Protein AF-A0A496L4J9-F1 (afdb_monomer_lite)

pLDDT: mean 86.66, std 17.39, range [28.91, 98.75]

Secondary structure (DSSP, 8-state):
------HHHHHHHTT-EEEEEES-TTGGGHHHHHHHTT-SEEESGGG--TTSPEETTEE-HHHHHHHHHHHHHHHHHHTS-EEEEEE--TT-TTT----GGGBTTBPP-SSHHHHHHHHHHHHHHHHHHHHHHTT-GGG---EE--SSPPSSSPPSSS-TT------EES-TTPPPSSS---GGGHHHHHHHHTT-------GGGG--SS-HHHHHHHTHHHHHHHHHHHHHHHTT----SS-----------

Structure (mmCIF, N/CA/C/O backbone):
data_AF-A0A496L4J9-F1
#
_entry.id   AF-A0A496L4J9-F1
#
loop_
_atom_site.group_PDB
_atom_site.id
_atom_site.type_symbol
_atom_site.label_atom_id
_atom_site.label_alt_id
_atom_site.label_comp_id
_atom_site.label_asym_id
_atom_site.label_entity_id
_atom_site.label_seq_id
_atom_site.pdbx_PDB_ins_code
_atom_site.Cartn_x
_atom_site.Cartn_y
_atom_site.Cartn_z
_atom_site.occupancy
_atom_site.B_iso_or_equiv
_atom_site.auth_seq_id
_atom_site.auth_comp_id
_atom_site.auth_asym_id
_atom_site.auth_atom_id
_atom_site.pdbx_PDB_model_num
ATOM 1 N N . HIS A 1 1 ? -7.948 12.183 -21.419 1.00 48.53 1 HIS A N 1
ATOM 2 C CA . HIS A 1 1 ? -7.854 11.090 -20.427 1.00 48.53 1 HIS A CA 1
ATOM 3 C C . HIS A 1 1 ? -6.914 10.022 -20.966 1.00 48.53 1 HIS A C 1
ATOM 5 O O . HIS A 1 1 ? -6.994 9.724 -22.152 1.00 48.53 1 HIS A O 1
ATOM 11 N N . SER A 1 2 ? -5.966 9.542 -20.157 1.00 48.94 2 SER A N 1
ATOM 12 C CA . SER A 1 2 ? -5.001 8.516 -20.577 1.00 48.94 2 SER A CA 1
ATOM 13 C C . SER A 1 2 ? -5.636 7.127 -20.467 1.00 48.94 2 SER A C 1
ATOM 15 O O . SER A 1 2 ? -6.286 6.851 -19.468 1.00 48.94 2 SER A O 1
ATOM 17 N N . ASN A 1 3 ? -5.453 6.261 -21.467 1.00 67.94 3 ASN A N 1
ATOM 18 C CA . ASN A 1 3 ? -6.005 4.895 -21.504 1.00 67.94 3 ASN A CA 1
ATOM 19 C C . ASN A 1 3 ? -5.008 3.864 -20.939 1.00 67.94 3 ASN A C 1
ATOM 21 O O . ASN A 1 3 ? -4.792 2.809 -21.540 1.00 67.94 3 ASN A O 1
ATOM 25 N N . ILE A 1 4 ? -4.337 4.175 -19.826 1.00 77.75 4 ILE A N 1
ATOM 26 C CA . ILE A 1 4 ? -3.395 3.230 -19.215 1.00 77.75 4 ILE A CA 1
ATOM 27 C C . ILE A 1 4 ? -4.209 2.203 -18.436 1.00 77.75 4 ILE A C 1
ATOM 29 O O . ILE A 1 4 ? -4.794 2.525 -17.408 1.00 77.75 4 ILE A O 1
ATOM 33 N N . SER A 1 5 ? -4.245 0.970 -18.941 1.00 84.75 5 SER A N 1
ATOM 34 C CA . SER A 1 5 ? -4.874 -0.137 -18.222 1.00 84.75 5 SER A CA 1
ATOM 35 C C . SER A 1 5 ? -4.023 -0.541 -17.020 1.00 84.75 5 SER A C 1
ATOM 37 O O . SER A 1 5 ? -2.802 -0.652 -17.120 1.00 84.75 5 SER A O 1
ATOM 39 N N . SER A 1 6 ? -4.676 -0.802 -15.896 1.00 91.50 6 SER A N 1
ATOM 40 C CA . SER A 1 6 ? -4.046 -1.168 -14.632 1.00 91.50 6 SER A CA 1
ATOM 41 C C . SER A 1 6 ? -4.769 -2.340 -13.966 1.00 91.50 6 SER A C 1
ATOM 43 O O . SER A 1 6 ? -5.864 -2.745 -14.363 1.00 91.50 6 SER A O 1
ATOM 45 N N . ILE A 1 7 ? -4.179 -2.874 -12.896 1.00 95.19 7 ILE A N 1
ATOM 46 C CA . ILE A 1 7 ? -4.843 -3.878 -12.054 1.00 95.19 7 ILE A CA 1
ATOM 47 C C . ILE A 1 7 ? -6.179 -3.365 -11.479 1.00 95.19 7 ILE A C 1
ATOM 49 O O . ILE A 1 7 ? -7.108 -4.144 -11.268 1.00 95.19 7 ILE A O 1
ATOM 53 N N . VAL A 1 8 ? -6.310 -2.050 -11.282 1.00 95.75 8 VAL A N 1
ATOM 54 C CA . VAL A 1 8 ? -7.527 -1.415 -10.764 1.00 95.75 8 VAL A CA 1
ATOM 55 C C . VAL A 1 8 ? -8.692 -1.623 -11.732 1.00 95.75 8 VAL A C 1
ATOM 57 O O . VAL A 1 8 ? -9.790 -1.962 -11.295 1.00 95.75 8 VAL A O 1
ATOM 60 N N . ASP A 1 9 ? -8.453 -1.539 -13.046 1.00 94.62 9 ASP A N 1
ATOM 61 C CA . ASP A 1 9 ? -9.477 -1.799 -14.065 1.00 94.62 9 ASP A CA 1
ATOM 62 C C . ASP A 1 9 ? -10.011 -3.229 -13.995 1.00 94.62 9 ASP A C 1
ATOM 64 O O . ASP A 1 9 ? -11.206 -3.457 -14.189 1.00 94.62 9 ASP A O 1
ATOM 68 N N . VAL A 1 10 ? -9.136 -4.197 -13.707 1.00 96.56 10 VAL A N 1
ATOM 69 C CA . VAL A 1 10 ? -9.523 -5.602 -13.544 1.00 96.56 10 VAL A CA 1
ATOM 70 C C . VAL A 1 10 ? -10.459 -5.758 -12.352 1.00 96.56 10 VAL A C 1
ATOM 72 O O . VAL A 1 10 ? -11.532 -6.344 -12.497 1.00 96.56 10 VAL A O 1
ATOM 75 N N . PHE A 1 11 ? -10.091 -5.208 -11.196 1.00 97.75 11 PHE A N 1
ATOM 76 C CA . PHE A 1 11 ? -10.924 -5.272 -9.996 1.00 97.75 11 PHE A CA 1
ATOM 77 C C . PHE A 1 11 ? -12.276 -4.580 -10.210 1.00 97.75 11 PHE A C 1
ATOM 79 O O . PHE A 1 11 ? -13.321 -5.191 -9.980 1.00 97.75 11 PHE A O 1
ATOM 86 N N . ARG A 1 12 ? -12.280 -3.358 -10.753 1.00 95.88 12 ARG A N 1
ATOM 87 C CA . ARG A 1 12 ? -13.511 -2.603 -11.042 1.00 95.88 12 ARG A CA 1
ATOM 88 C C . ARG A 1 12 ? -14.448 -3.346 -11.994 1.00 95.88 12 ARG A C 1
ATOM 90 O O . ARG A 1 12 ? -15.647 -3.426 -11.739 1.00 95.88 12 ARG A O 1
ATOM 97 N N . LYS A 1 13 ? -13.916 -3.931 -13.076 1.00 95.44 13 LYS A N 1
ATOM 98 C CA . LYS A 1 13 ? -14.704 -4.732 -14.035 1.00 95.44 13 LYS A CA 1
ATOM 99 C C . LYS A 1 13 ? -15.303 -5.998 -13.417 1.00 95.44 13 LYS A C 1
ATOM 101 O O . LYS A 1 13 ? -16.245 -6.544 -13.981 1.00 95.44 13 LYS A O 1
ATOM 106 N N . ASN A 1 14 ? -14.784 -6.441 -12.274 1.00 96.62 14 ASN A N 1
ATOM 107 C CA . ASN A 1 14 ? -15.307 -7.557 -11.489 1.00 96.62 14 ASN A CA 1
ATOM 108 C C . ASN A 1 14 ? -16.155 -7.091 -10.277 1.00 96.62 14 ASN A C 1
ATOM 110 O O . ASN A 1 14 ? -16.335 -7.861 -9.338 1.00 96.62 14 ASN A O 1
ATOM 114 N N . ASP A 1 15 ? -16.684 -5.856 -10.288 1.00 96.44 15 ASP A N 1
ATOM 115 C CA . ASP A 1 15 ? -17.558 -5.268 -9.243 1.00 96.44 15 ASP A CA 1
ATOM 116 C C . ASP A 1 15 ? -16.873 -5.057 -7.873 1.00 96.44 15 ASP A C 1
ATOM 118 O O . ASP A 1 15 ? -17.535 -4.917 -6.841 1.00 96.44 15 ASP A O 1
ATOM 122 N N . TYR A 1 16 ? -15.535 -5.004 -7.843 1.00 98.12 16 TYR A N 1
ATOM 123 C CA . TYR A 1 16 ? -14.789 -4.620 -6.643 1.00 98.12 16 TYR A CA 1
ATOM 124 C C . TYR A 1 16 ? -14.796 -3.099 -6.500 1.00 98.12 16 TYR A C 1
ATOM 126 O O . TYR A 1 16 ? -14.494 -2.387 -7.458 1.00 98.12 16 TYR A O 1
ATOM 134 N N . ARG A 1 17 ? -15.027 -2.605 -5.277 1.00 98.25 17 ARG A N 1
ATOM 135 C CA . ARG A 1 17 ? -14.656 -1.224 -4.924 1.00 98.25 17 ARG A CA 1
ATOM 136 C C . ARG A 1 17 ? -13.158 -1.159 -4.664 1.00 98.25 17 ARG A C 1
ATOM 138 O O . ARG A 1 17 ? -12.647 -1.980 -3.899 1.00 98.25 17 ARG A O 1
ATOM 145 N N . THR A 1 18 ? -12.472 -0.186 -5.244 1.00 98.56 18 THR A N 1
ATOM 146 C CA . THR A 1 18 ? -11.025 -0.021 -5.084 1.00 98.56 18 THR A CA 1
ATOM 147 C C . THR A 1 18 ? -10.706 1.135 -4.136 1.00 98.56 18 THR A C 1
ATOM 149 O O . THR A 1 18 ? -11.090 2.278 -4.368 1.00 98.56 18 THR A O 1
ATOM 152 N N . VAL A 1 19 ? -10.020 0.833 -3.034 1.00 98.69 19 VAL A N 1
ATOM 153 C CA . VAL A 1 19 ? -9.681 1.794 -1.977 1.00 98.69 19 VAL A CA 1
ATOM 154 C C . VAL A 1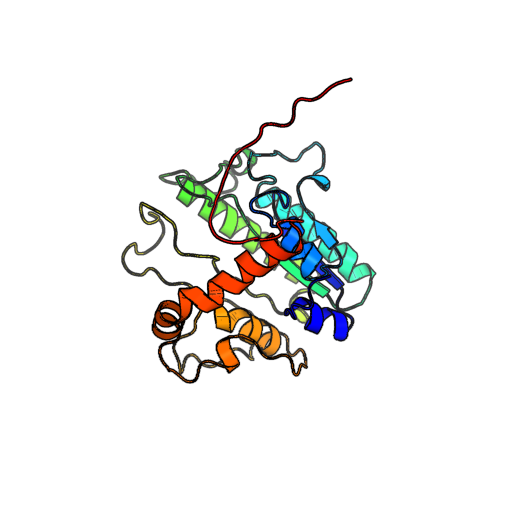 19 ? -8.166 1.836 -1.823 1.00 98.69 19 VAL A C 1
ATOM 156 O O . VAL A 1 19 ? -7.538 0.800 -1.612 1.00 98.69 19 VAL A O 1
ATOM 159 N N . PHE A 1 20 ? -7.577 3.021 -1.917 1.00 98.69 20 PHE A N 1
ATOM 160 C CA . PHE A 1 20 ? -6.160 3.245 -1.647 1.00 98.69 20 PHE A CA 1
ATOM 161 C C . PHE A 1 20 ? -6.006 4.038 -0.353 1.00 98.69 20 PHE A C 1
ATOM 163 O O . PHE A 1 20 ? -6.704 5.028 -0.172 1.00 98.69 20 PHE A O 1
ATOM 170 N N . LEU A 1 21 ? -5.113 3.620 0.536 1.00 98.56 21 LEU A N 1
ATOM 171 C CA . LEU A 1 21 ? -4.813 4.285 1.798 1.00 98.56 21 LEU A CA 1
ATOM 172 C C . LEU A 1 21 ? -3.329 4.661 1.824 1.00 98.56 21 LEU A C 1
ATOM 174 O O . LEU A 1 21 ? -2.485 3.805 1.567 1.00 98.56 21 LEU A O 1
ATOM 178 N N . ILE A 1 22 ? -3.009 5.911 2.149 1.00 97.62 22 ILE A N 1
ATOM 179 C CA . ILE A 1 22 ? -1.628 6.403 2.306 1.00 97.62 22 ILE A CA 1
ATOM 180 C C . ILE A 1 22 ? -1.585 7.586 3.270 1.00 97.62 22 ILE A C 1
ATOM 182 O O . ILE A 1 22 ? -2.578 8.283 3.416 1.00 97.62 22 ILE A O 1
ATOM 186 N N . GLY A 1 23 ? -0.444 7.859 3.905 1.00 96.25 23 GLY A N 1
ATOM 187 C CA . GLY A 1 23 ? -0.301 9.027 4.776 1.00 96.25 23 GLY A CA 1
ATOM 188 C C . GLY A 1 23 ? -0.620 10.356 4.083 1.00 96.25 23 GLY A C 1
ATOM 189 O O . GLY A 1 23 ? -1.423 11.138 4.594 1.00 96.25 23 GLY A O 1
ATOM 190 N N . ASN A 1 24 ? -0.025 10.609 2.916 1.00 95.94 24 ASN A N 1
ATOM 191 C CA . ASN A 1 24 ? -0.239 11.817 2.121 1.00 95.94 24 ASN A CA 1
ATOM 192 C C . ASN A 1 24 ? -0.184 11.503 0.622 1.00 95.94 24 ASN A C 1
ATOM 194 O O . ASN A 1 24 ? 0.879 11.212 0.076 1.00 95.94 24 ASN A O 1
ATOM 198 N N . ALA A 1 25 ? -1.323 11.599 -0.063 1.00 96.25 25 ALA A N 1
ATOM 199 C CA . ALA A 1 25 ? -1.392 11.325 -1.495 1.00 96.25 25 ALA A CA 1
ATOM 200 C C . ALA A 1 25 ? -1.022 12.528 -2.389 1.00 96.25 25 ALA A C 1
ATOM 202 O O . ALA A 1 25 ? -0.900 12.347 -3.598 1.00 96.25 25 ALA A O 1
ATOM 203 N N . GLU A 1 26 ? -0.793 13.733 -1.856 1.00 93.69 26 GLU A N 1
ATOM 204 C CA . GLU A 1 26 ? -0.320 14.875 -2.668 1.00 93.69 26 GLU A CA 1
ATOM 205 C C . GLU A 1 26 ? 1.169 14.767 -3.030 1.00 93.69 26 GLU A C 1
ATOM 207 O O . GLU A 1 26 ? 1.652 15.416 -3.960 1.00 93.69 26 GLU A O 1
ATOM 212 N N . PHE A 1 27 ? 1.917 13.923 -2.320 1.00 87.62 27 PHE A N 1
ATOM 213 C CA . PHE A 1 27 ? 3.348 13.769 -2.534 1.00 87.62 27 PHE A CA 1
ATOM 214 C C . PHE A 1 27 ? 3.668 12.935 -3.788 1.00 87.62 27 PHE A C 1
ATOM 216 O O . PHE A 1 27 ? 2.979 11.963 -4.110 1.00 87.62 27 PHE A O 1
ATOM 223 N N . SER A 1 28 ? 4.742 13.298 -4.500 1.00 85.56 28 SER A N 1
ATOM 224 C CA . SER A 1 28 ? 5.288 12.564 -5.662 1.00 85.56 28 SER A CA 1
ATOM 225 C C . SER A 1 28 ? 4.289 12.293 -6.808 1.00 85.56 28 SER A C 1
ATOM 227 O O . SER A 1 28 ? 4.421 11.330 -7.560 1.00 85.56 28 SER A O 1
ATOM 229 N N . GLY A 1 29 ? 3.242 13.116 -6.946 1.00 89.06 29 GLY A N 1
ATOM 230 C CA . GLY A 1 29 ? 2.199 12.903 -7.959 1.00 89.06 29 GLY A CA 1
ATOM 231 C C . GLY A 1 29 ? 1.315 11.674 -7.701 1.00 89.06 29 GLY A C 1
ATOM 232 O O . GLY A 1 29 ? 0.608 11.229 -8.610 1.00 89.06 29 GLY A O 1
ATOM 233 N N . THR A 1 30 ? 1.322 11.138 -6.474 1.00 93.12 30 THR A N 1
ATOM 234 C CA . THR A 1 30 ? 0.585 9.925 -6.091 1.00 93.12 30 THR A CA 1
ATOM 235 C C . THR A 1 30 ? -0.913 10.065 -6.370 1.00 93.12 30 THR A C 1
ATOM 237 O O . THR A 1 30 ? -1.512 9.203 -7.012 1.00 93.12 30 THR A O 1
ATOM 240 N N . ARG A 1 31 ? -1.539 11.187 -6.005 1.00 94.44 31 ARG A N 1
ATOM 241 C CA . ARG A 1 31 ? -2.956 11.422 -6.310 1.00 94.44 31 ARG A CA 1
ATOM 242 C C . ARG A 1 31 ? -3.238 11.374 -7.803 1.00 94.44 31 ARG A C 1
ATOM 244 O O . ARG A 1 31 ? -4.231 10.771 -8.214 1.00 94.44 31 ARG A O 1
ATOM 251 N N . SER A 1 32 ? -2.384 11.998 -8.608 1.00 91.81 32 SER A N 1
ATOM 252 C CA . SER A 1 32 ? -2.551 12.056 -10.059 1.00 91.81 32 SER A CA 1
ATOM 253 C C . SER A 1 32 ? -2.535 10.659 -10.674 1.00 91.81 32 SER A C 1
ATOM 255 O O . SER A 1 32 ? -3.402 10.350 -11.496 1.00 91.81 32 SER A O 1
ATOM 257 N N . ILE A 1 33 ? -1.613 9.786 -10.247 1.00 90.44 33 ILE A N 1
ATOM 258 C CA . ILE A 1 33 ? -1.558 8.410 -10.756 1.00 90.44 33 ILE A CA 1
ATOM 259 C C . ILE A 1 33 ? -2.741 7.568 -10.257 1.00 90.44 33 ILE A C 1
ATOM 261 O O . ILE A 1 33 ? -3.372 6.882 -11.059 1.00 90.44 33 ILE A O 1
ATOM 265 N N . LEU A 1 34 ? -3.132 7.688 -8.983 1.00 94.25 34 LEU A N 1
ATOM 266 C CA . LEU A 1 34 ? -4.287 6.967 -8.430 1.00 94.25 34 LEU A CA 1
ATOM 267 C C . LEU A 1 34 ? -5.604 7.377 -9.107 1.00 94.25 34 LEU A C 1
ATOM 269 O O . LEU A 1 34 ? -6.450 6.530 -9.396 1.00 94.25 34 LEU A O 1
ATOM 273 N N . THR A 1 35 ? -5.748 8.667 -9.417 1.00 92.50 35 THR A N 1
ATOM 274 C CA . THR A 1 35 ? -6.894 9.211 -10.161 1.00 92.50 35 THR A CA 1
ATOM 275 C C . THR A 1 35 ? -6.888 8.718 -11.606 1.00 92.50 35 THR A C 1
ATOM 277 O O . THR A 1 35 ? -7.932 8.343 -12.138 1.00 92.50 35 THR A O 1
ATOM 280 N N . THR A 1 36 ? -5.707 8.671 -12.234 1.00 90.19 36 THR A N 1
ATOM 281 C CA . THR A 1 36 ? -5.528 8.134 -13.592 1.00 90.19 36 THR A CA 1
ATOM 282 C C . THR A 1 36 ? -5.898 6.653 -13.667 1.00 90.19 36 THR A C 1
ATOM 284 O O . THR A 1 36 ? -6.484 6.235 -14.657 1.00 90.19 36 THR A O 1
ATOM 287 N N . PHE A 1 37 ? -5.619 5.872 -12.620 1.00 92.06 37 PHE A N 1
ATOM 288 C CA . PHE A 1 37 ? -6.019 4.464 -12.519 1.00 92.06 37 PHE A CA 1
ATOM 289 C C . PHE A 1 37 ? -7.436 4.247 -11.978 1.00 92.06 37 PHE A C 1
ATOM 291 O O . PHE A 1 37 ? -7.847 3.104 -11.800 1.00 92.06 37 PHE A O 1
ATOM 298 N N . HIS A 1 38 ? -8.203 5.316 -11.752 1.00 92.94 38 HIS A N 1
ATOM 299 C CA . HIS A 1 38 ? -9.614 5.241 -11.377 1.00 92.94 38 HIS A CA 1
ATOM 300 C C . HIS A 1 38 ? -9.883 4.478 -10.068 1.00 92.94 38 HIS A C 1
ATOM 302 O O . HIS A 1 38 ? -10.854 3.718 -9.975 1.00 92.94 38 HIS A O 1
ATOM 308 N N . PHE A 1 39 ? -9.050 4.679 -9.041 1.00 97.12 39 PHE A N 1
ATOM 309 C CA . PHE A 1 39 ? -9.419 4.253 -7.688 1.00 97.12 39 PHE A CA 1
ATOM 310 C C . PHE A 1 39 ? -10.766 4.876 -7.281 1.00 97.12 39 PHE A C 1
ATOM 312 O O . PHE A 1 39 ? -10.973 6.070 -7.489 1.00 97.12 39 PHE A O 1
ATOM 319 N N . ASP A 1 40 ? -11.689 4.078 -6.726 1.00 97.81 40 ASP A N 1
ATOM 320 C CA . ASP A 1 40 ? -12.993 4.588 -6.265 1.00 97.81 40 ASP A CA 1
ATOM 321 C C . ASP A 1 40 ? -12.843 5.529 -5.070 1.00 97.81 40 ASP A C 1
ATOM 323 O O . ASP A 1 40 ? -13.637 6.450 -4.890 1.00 97.81 40 ASP A O 1
ATOM 327 N N . GLU A 1 41 ? -11.846 5.272 -4.227 1.00 98.25 41 GLU A N 1
ATOM 328 C CA . GLU A 1 41 ? -11.575 6.063 -3.039 1.00 98.25 41 GLU A CA 1
ATOM 329 C C . GLU A 1 41 ? -10.073 6.111 -2.761 1.00 98.25 41 GLU A C 1
ATOM 331 O O . GLU A 1 41 ? -9.388 5.087 -2.766 1.00 98.25 41 GLU A O 1
ATOM 336 N N . ILE A 1 42 ? -9.575 7.314 -2.491 1.00 98.31 42 ILE A N 1
ATOM 337 C CA . ILE A 1 42 ? -8.224 7.556 -1.993 1.00 98.31 42 ILE A CA 1
ATOM 338 C C . ILE A 1 42 ? -8.403 8.112 -0.588 1.00 98.31 42 ILE A C 1
ATOM 340 O O . ILE A 1 42 ? -9.096 9.106 -0.439 1.00 98.31 42 ILE A O 1
ATOM 344 N N . VAL A 1 43 ? -7.832 7.459 0.416 1.00 98.19 43 VAL A N 1
ATOM 345 C CA . VAL A 1 43 ? -7.912 7.822 1.831 1.00 98.19 43 VAL A CA 1
ATOM 346 C C . VAL A 1 43 ? -6.523 8.258 2.276 1.00 98.19 43 VAL A C 1
ATOM 348 O O . VAL A 1 43 ? -5.561 7.501 2.158 1.00 98.19 43 VAL A O 1
ATOM 351 N N . ASP A 1 44 ? -6.425 9.469 2.798 1.00 97.25 44 ASP A N 1
ATOM 352 C CA . ASP A 1 44 ? -5.183 10.045 3.306 1.00 97.25 44 ASP A CA 1
ATOM 353 C C . ASP A 1 44 ? -5.410 10.930 4.537 1.00 97.25 44 ASP A C 1
ATOM 355 O O . ASP A 1 44 ? -6.438 10.810 5.208 1.00 97.25 44 ASP A O 1
ATOM 359 N N . TYR A 1 45 ? -4.453 11.804 4.865 1.00 95.44 45 TYR A N 1
ATOM 360 C CA . TYR A 1 45 ? -4.550 12.733 5.990 1.00 95.44 45 TYR A CA 1
ATOM 361 C C . TYR A 1 45 ? -5.821 13.601 6.002 1.00 95.44 45 TYR A C 1
ATOM 363 O O . TYR A 1 45 ? -6.193 14.081 7.068 1.00 95.44 45 TYR A O 1
ATOM 371 N N . LEU A 1 46 ? -6.533 13.789 4.885 1.00 95.12 46 LEU A N 1
ATOM 372 C CA . LEU A 1 46 ? -7.818 14.503 4.884 1.00 95.12 46 LEU A CA 1
ATOM 373 C C . LEU A 1 46 ? -8.933 13.735 5.620 1.00 95.12 46 LEU A C 1
ATOM 375 O O . LEU A 1 46 ? -9.951 14.322 5.981 1.00 95.12 46 LEU A O 1
ATOM 379 N N . TRP A 1 47 ? -8.742 12.436 5.869 1.00 95.50 47 TRP A N 1
ATOM 380 C CA . TRP A 1 47 ? -9.625 11.587 6.675 1.00 95.50 47 TRP A CA 1
ATOM 381 C C . TRP A 1 47 ? -9.160 11.475 8.132 1.00 95.50 47 TRP A C 1
ATOM 383 O O . TRP A 1 47 ? -9.768 10.738 8.912 1.00 95.50 47 TRP A O 1
ATOM 393 N N . ALA A 1 48 ? -8.085 12.175 8.505 1.00 91.62 48 ALA A N 1
ATOM 394 C CA . ALA A 1 48 ? -7.581 12.203 9.866 1.00 91.62 48 ALA A CA 1
ATOM 395 C C . ALA A 1 48 ? -8.615 12.815 10.820 1.00 91.62 48 ALA A C 1
ATOM 397 O O . ALA A 1 48 ? -9.234 13.834 10.522 1.00 91.62 48 ALA A O 1
ATOM 398 N N . SER A 1 49 ? -8.768 12.221 12.001 1.00 90.44 49 SER A N 1
ATOM 399 C CA . SER A 1 49 ? -9.416 12.906 13.122 1.00 90.44 49 SER A CA 1
ATOM 400 C C . SER A 1 49 ? -8.438 13.863 13.804 1.00 90.44 49 SER A C 1
ATOM 402 O O . SER A 1 49 ? -7.230 13.659 13.722 1.00 90.44 49 SER A O 1
ATOM 404 N N . ASP A 1 50 ? -8.943 14.811 14.595 1.00 87.00 50 ASP A N 1
ATOM 405 C CA . ASP A 1 50 ? -8.125 15.778 15.354 1.00 87.00 50 ASP A CA 1
ATOM 406 C C . ASP A 1 50 ? -7.106 15.136 16.315 1.00 87.00 50 ASP A C 1
ATOM 408 O O . ASP A 1 50 ? -6.173 15.783 16.782 1.00 87.00 50 ASP A O 1
ATOM 412 N N . THR A 1 51 ? -7.279 13.854 16.643 1.00 87.00 51 THR A N 1
ATOM 413 C CA . THR A 1 51 ? -6.350 13.097 17.488 1.00 87.00 51 THR A CA 1
ATOM 414 C C . THR A 1 51 ? -5.167 12.510 16.720 1.00 87.00 51 THR A C 1
ATOM 416 O O . THR A 1 51 ? -4.222 12.040 17.359 1.00 87.00 51 THR A O 1
ATOM 419 N N . CYS A 1 52 ? -5.192 12.495 15.386 1.00 90.12 52 CYS A N 1
ATOM 420 C CA . CYS A 1 52 ? -4.095 11.998 14.562 1.00 90.12 52 CYS A CA 1
ATOM 421 C C . CYS A 1 52 ? -2.901 12.952 14.632 1.00 90.12 52 CYS A C 1
ATOM 423 O O . CYS A 1 52 ? -3.066 14.170 14.681 1.00 90.12 52 CYS A O 1
ATOM 425 N N . LEU A 1 53 ? -1.691 12.395 14.634 1.00 85.69 53 LEU A N 1
ATOM 426 C CA . LEU A 1 53 ? -0.474 13.199 14.536 1.00 85.69 53 LEU A CA 1
ATOM 427 C C . LEU A 1 53 ? -0.017 13.191 13.075 1.00 85.69 53 LEU A C 1
ATOM 429 O O . LEU A 1 53 ? 0.265 12.128 12.526 1.00 85.69 53 LEU A O 1
ATOM 433 N N . LEU A 1 54 ? 0.006 14.368 12.447 1.00 90.12 54 LEU A N 1
ATOM 434 C CA . LEU A 1 54 ? 0.450 14.527 11.064 1.00 90.12 54 LEU A CA 1
ATOM 435 C C . LEU A 1 54 ? 1.940 14.857 11.004 1.00 90.12 54 LEU A C 1
ATOM 437 O O . LEU A 1 54 ? 2.461 15.609 11.827 1.00 90.12 54 LEU A O 1
ATOM 441 N N . THR A 1 55 ? 2.591 14.310 9.988 1.00 89.81 55 THR A N 1
ATOM 442 C CA . THR A 1 55 ? 3.999 14.523 9.650 1.00 89.81 55 THR A CA 1
ATOM 443 C C . THR A 1 55 ? 4.098 15.127 8.249 1.00 89.81 55 THR A C 1
ATOM 445 O O . THR A 1 55 ? 3.098 15.205 7.528 1.00 89.81 55 THR A O 1
ATOM 448 N N . ASP A 1 56 ? 5.301 15.498 7.813 1.00 84.44 56 ASP A N 1
ATOM 449 C CA . ASP A 1 56 ? 5.517 16.018 6.454 1.00 84.44 56 ASP A CA 1
ATOM 450 C C . ASP A 1 56 ? 5.151 14.999 5.353 1.00 84.44 56 ASP A C 1
ATOM 452 O O . ASP A 1 56 ? 4.799 15.383 4.236 1.00 84.44 56 ASP A O 1
ATOM 456 N N . VAL A 1 57 ? 5.167 13.698 5.668 1.00 86.50 57 VAL A N 1
ATOM 457 C CA . VAL A 1 57 ? 4.735 12.619 4.756 1.00 86.50 57 VAL A CA 1
ATOM 458 C C . VAL A 1 57 ? 3.304 12.136 5.034 1.00 86.50 57 VAL A C 1
ATOM 460 O O . VAL A 1 57 ? 2.834 11.188 4.404 1.00 86.50 57 VAL A O 1
ATOM 463 N N . GLY A 1 58 ? 2.584 12.809 5.937 1.00 94.12 58 GLY A N 1
ATOM 464 C CA . GLY A 1 58 ? 1.186 12.546 6.271 1.00 94.12 58 GLY A CA 1
ATOM 465 C C . GLY A 1 58 ? 0.983 11.745 7.554 1.00 94.12 58 GLY A C 1
ATOM 466 O O . GLY A 1 58 ? 1.645 11.995 8.561 1.00 94.12 58 GLY A O 1
ATOM 467 N N . LEU A 1 59 ? 0.004 10.838 7.540 1.00 96.44 59 LEU A N 1
ATOM 468 C CA . LEU A 1 59 ? -0.344 10.001 8.692 1.00 96.44 59 LEU A CA 1
ATOM 469 C C . LEU A 1 59 ? 0.791 9.051 9.080 1.00 96.44 59 LEU A C 1
ATOM 471 O O . LEU A 1 59 ? 1.390 8.423 8.211 1.00 96.44 59 LEU A O 1
ATOM 475 N N . HIS A 1 60 ? 0.969 8.859 10.386 1.00 97.50 60 HIS A N 1
ATOM 476 C CA . HIS A 1 60 ? 1.694 7.702 10.905 1.00 97.50 60 HIS A CA 1
ATOM 477 C C . HIS A 1 60 ? 0.990 6.389 10.548 1.00 97.50 60 HIS A C 1
ATOM 479 O O . HIS A 1 60 ? -0.245 6.331 10.483 1.00 97.50 60 HIS A O 1
ATOM 485 N N . ASP A 1 61 ? 1.756 5.306 10.422 1.00 97.75 61 ASP A N 1
ATOM 486 C CA . ASP A 1 61 ? 1.255 3.984 10.039 1.00 97.75 61 ASP A CA 1
ATOM 487 C C . ASP A 1 61 ? 0.190 3.494 11.026 1.00 97.75 61 ASP A C 1
ATOM 489 O O . ASP A 1 61 ? -0.827 2.927 10.628 1.00 97.75 61 ASP A O 1
ATOM 493 N N . ARG A 1 62 ? 0.342 3.790 12.322 1.00 97.50 62 ARG A N 1
ATOM 494 C CA . ARG A 1 62 ? -0.687 3.469 13.319 1.00 97.50 62 ARG A CA 1
ATOM 495 C C . ARG A 1 62 ? -2.040 4.109 12.989 1.00 97.50 62 ARG A C 1
ATOM 497 O O . ARG A 1 62 ? -3.070 3.435 13.053 1.00 97.50 62 ARG A O 1
ATOM 504 N N . ASP A 1 63 ? -2.048 5.397 12.659 1.00 97.69 63 ASP A N 1
ATOM 505 C CA . ASP A 1 63 ? -3.279 6.131 12.350 1.00 97.69 63 ASP A CA 1
ATOM 506 C C . ASP A 1 63 ? -3.840 5.682 10.986 1.00 97.69 63 ASP A C 1
ATOM 508 O O . ASP A 1 63 ? -5.050 5.488 10.841 1.00 97.69 63 ASP A O 1
ATOM 512 N N . LEU A 1 64 ? -2.961 5.388 10.022 1.00 98.12 64 LEU A N 1
ATOM 513 C CA . LEU A 1 64 ? -3.314 4.795 8.732 1.00 98.12 64 LEU A CA 1
ATOM 514 C C . LEU A 1 64 ? -4.034 3.442 8.893 1.00 98.12 64 LEU A C 1
ATOM 516 O O . LEU A 1 64 ? -5.087 3.222 8.290 1.00 98.12 64 LEU A O 1
ATOM 520 N N . PHE A 1 65 ? -3.524 2.544 9.743 1.00 98.50 65 PHE A N 1
ATOM 521 C CA . PHE A 1 65 ? -4.158 1.249 10.014 1.00 98.50 65 PHE A CA 1
ATOM 522 C C . PHE A 1 65 ? -5.447 1.376 10.839 1.00 98.50 65 PHE A C 1
ATOM 524 O O . PHE A 1 65 ? -6.362 0.563 10.671 1.00 98.50 65 PHE A O 1
ATOM 531 N N . ALA A 1 66 ? -5.588 2.408 11.676 1.00 97.88 66 ALA A N 1
ATOM 532 C CA . ALA A 1 66 ? -6.866 2.720 12.317 1.00 97.88 66 ALA A CA 1
ATOM 533 C C . ALA A 1 66 ? -7.934 3.117 11.278 1.00 97.88 66 ALA A C 1
ATOM 535 O O . ALA A 1 66 ? -9.055 2.600 11.317 1.00 97.88 66 ALA A O 1
ATOM 536 N N . LEU A 1 67 ? -7.577 3.951 10.294 1.00 98.00 67 LEU A N 1
ATOM 537 C CA . LEU A 1 67 ? -8.455 4.267 9.162 1.00 98.00 67 LEU A CA 1
ATOM 538 C C . LEU A 1 67 ? -8.750 3.031 8.305 1.00 98.00 67 LEU A C 1
ATOM 540 O O . LEU A 1 67 ? -9.900 2.830 7.911 1.00 98.00 67 LEU A O 1
ATOM 544 N N . ALA A 1 68 ? -7.763 2.159 8.079 1.00 98.50 68 ALA A N 1
ATOM 545 C CA . ALA A 1 68 ? -7.966 0.904 7.356 1.00 98.50 68 ALA A CA 1
ATOM 546 C C . ALA A 1 68 ? -9.055 0.040 8.006 1.00 98.50 68 ALA A C 1
ATOM 548 O O . ALA A 1 68 ? -9.946 -0.451 7.311 1.00 98.50 68 ALA A O 1
ATOM 549 N N . LYS A 1 69 ? -9.059 -0.087 9.340 1.00 98.62 69 LYS A N 1
ATOM 550 C CA . LYS A 1 69 ? -10.115 -0.805 10.079 1.00 98.62 69 LYS A CA 1
ATOM 551 C C . LYS A 1 69 ? -11.495 -0.181 9.858 1.00 98.62 69 LYS A C 1
ATOM 553 O O . LYS A 1 69 ? -12.445 -0.901 9.555 1.00 98.62 69 LYS A O 1
ATOM 558 N N . THR A 1 70 ? -11.605 1.147 9.909 1.00 98.12 70 THR A N 1
ATOM 559 C CA . THR A 1 70 ? -12.855 1.859 9.583 1.00 98.12 70 THR A CA 1
ATOM 560 C C . THR A 1 70 ? -13.317 1.562 8.156 1.00 98.12 70 THR A C 1
ATOM 562 O O . THR A 1 70 ? -14.493 1.261 7.926 1.00 98.12 70 THR A O 1
ATOM 565 N N . LYS A 1 71 ? -12.391 1.568 7.189 1.00 98.31 71 LYS A N 1
ATOM 566 C CA . LYS A 1 71 ? -12.704 1.268 5.789 1.00 98.31 71 LYS A CA 1
ATOM 567 C C . LYS A 1 71 ? -13.129 -0.179 5.585 1.00 98.31 71 LYS A C 1
ATOM 569 O O . LYS A 1 71 ? -14.037 -0.406 4.787 1.00 98.31 71 LYS A O 1
ATOM 574 N N . ILE A 1 72 ? -12.574 -1.137 6.330 1.00 98.44 72 ILE A N 1
ATOM 575 C CA . ILE A 1 72 ? -13.044 -2.531 6.341 1.00 98.44 72 ILE A CA 1
ATOM 576 C C . ILE A 1 72 ? -14.509 -2.614 6.787 1.00 98.44 72 ILE A C 1
ATOM 578 O O . ILE A 1 72 ? -15.306 -3.259 6.108 1.00 98.44 72 ILE A O 1
ATOM 582 N N . GLU A 1 73 ? -14.911 -1.916 7.852 1.00 98.38 73 GLU A N 1
ATOM 583 C CA . GLU A 1 73 ? -16.315 -1.909 8.299 1.00 98.38 73 GLU A CA 1
ATOM 584 C C . GLU A 1 73 ? -17.262 -1.263 7.272 1.00 98.38 73 GLU A C 1
ATOM 586 O O . GLU A 1 73 ? -18.410 -1.687 7.115 1.00 98.38 73 GLU A O 1
ATOM 591 N N . GLU A 1 74 ? -16.805 -0.258 6.520 1.00 98.06 74 GLU A N 1
ATOM 592 C CA . GLU A 1 74 ? -17.548 0.252 5.360 1.00 98.06 74 GLU A CA 1
ATOM 593 C C . GLU A 1 74 ? -17.703 -0.805 4.255 1.00 98.06 74 GLU A C 1
ATOM 595 O O . GLU A 1 74 ? -18.784 -0.924 3.669 1.00 98.06 74 GLU A O 1
ATOM 600 N N . GLN A 1 75 ? -16.655 -1.588 3.968 1.00 97.62 75 GLN A N 1
ATOM 601 C CA . GLN A 1 75 ? -16.726 -2.642 2.952 1.00 97.62 75 GLN A CA 1
ATOM 602 C C . GLN A 1 75 ? -17.674 -3.768 3.378 1.00 97.62 75 GLN A C 1
ATOM 604 O O . GLN A 1 75 ? -18.505 -4.199 2.576 1.00 97.62 75 GLN A O 1
ATOM 609 N N . LEU A 1 76 ? -17.608 -4.189 4.645 1.00 96.69 76 LEU A N 1
ATOM 610 C CA . LEU A 1 76 ? -18.492 -5.207 5.211 1.00 96.69 76 LEU A CA 1
ATOM 611 C C . LEU A 1 76 ? -19.965 -4.801 5.112 1.00 96.69 76 LEU A C 1
ATOM 613 O O . LEU A 1 76 ? -20.788 -5.604 4.680 1.00 96.69 76 LEU A O 1
ATOM 617 N N . ARG A 1 77 ? -20.297 -3.540 5.427 1.00 97.62 77 ARG A N 1
ATOM 618 C CA . ARG A 1 77 ? -21.667 -3.018 5.277 1.00 97.62 77 ARG A CA 1
ATOM 619 C C . ARG A 1 77 ? -22.148 -2.999 3.829 1.00 97.62 77 ARG A C 1
ATOM 621 O O . ARG A 1 77 ? -23.339 -3.174 3.595 1.00 97.62 77 ARG A O 1
ATOM 628 N N . ARG A 1 78 ? -21.248 -2.792 2.860 1.00 96.19 78 ARG A N 1
ATOM 629 C CA . ARG A 1 78 ? -21.608 -2.835 1.433 1.00 96.19 78 ARG A CA 1
ATOM 630 C C . ARG A 1 78 ? -21.925 -4.257 0.958 1.00 96.19 78 ARG A C 1
ATOM 632 O O . ARG A 1 78 ? -22.685 -4.403 0.006 1.00 96.19 78 ARG A O 1
ATOM 639 N N . GLY A 1 79 ? -21.339 -5.287 1.574 1.00 95.19 79 GLY A N 1
ATOM 640 C CA . GLY A 1 79 ? -21.585 -6.688 1.207 1.00 95.19 79 GLY A CA 1
ATOM 641 C C . GLY A 1 79 ? -21.123 -7.058 -0.210 1.00 95.19 79 GLY A C 1
ATOM 642 O O . GLY A 1 79 ? -21.632 -8.009 -0.795 1.00 95.19 79 G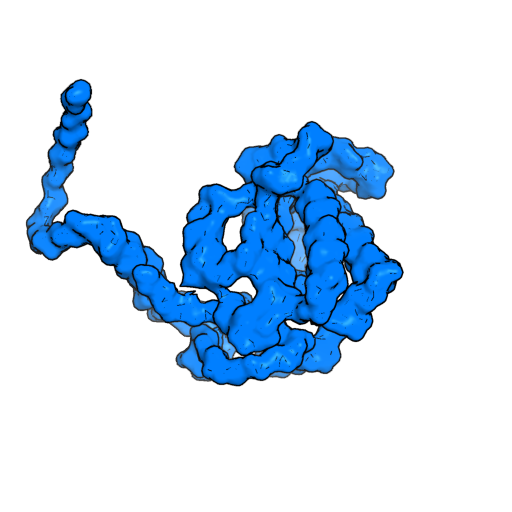LY A O 1
ATOM 643 N N . LYS A 1 80 ? -20.181 -6.295 -0.773 1.00 96.38 80 LYS A N 1
ATOM 644 C CA . LYS A 1 80 ? -19.604 -6.481 -2.113 1.00 96.38 80 LYS A CA 1
ATOM 645 C C . LYS A 1 80 ? -18.083 -6.621 -2.023 1.00 96.38 80 LYS A C 1
ATOM 647 O O . LYS A 1 80 ? -17.503 -6.104 -1.063 1.00 96.38 80 LYS A O 1
ATOM 652 N N . PRO A 1 81 ? -17.424 -7.254 -3.010 1.00 97.56 81 PRO A N 1
ATOM 653 C CA . PRO A 1 81 ? -15.975 -7.396 -2.995 1.00 97.56 81 PRO A CA 1
ATOM 654 C C . PRO A 1 81 ? -15.263 -6.033 -2.997 1.00 97.56 81 PRO A C 1
ATOM 656 O O . PRO A 1 81 ? -15.819 -4.992 -3.379 1.00 97.56 81 PRO A O 1
ATOM 659 N N . PHE A 1 82 ? -14.025 -6.030 -2.513 1.00 98.38 82 PHE A N 1
ATOM 660 C CA . PHE A 1 82 ? -13.187 -4.842 -2.437 1.00 98.38 82 PHE A CA 1
ATOM 661 C C . PHE A 1 82 ? -11.726 -5.188 -2.705 1.00 98.38 82 PHE A C 1
ATOM 663 O O . PHE A 1 82 ? -11.270 -6.292 -2.414 1.00 98.38 82 PHE A O 1
ATOM 670 N N . PHE A 1 83 ? -11.003 -4.230 -3.270 1.00 98.44 83 PHE A N 1
ATOM 671 C CA . PHE A 1 83 ? -9.552 -4.240 -3.377 1.00 98.44 83 PHE A CA 1
ATOM 672 C C . PHE A 1 83 ? -9.040 -3.063 -2.555 1.00 98.44 83 PHE A C 1
ATOM 674 O O . PHE A 1 83 ? -9.378 -1.917 -2.845 1.00 98.44 83 PHE A O 1
ATOM 681 N N . MET A 1 84 ? -8.281 -3.351 -1.501 1.00 98.62 84 MET A N 1
ATOM 682 C CA . MET A 1 84 ? -7.731 -2.342 -0.602 1.00 98.62 84 MET A CA 1
ATOM 683 C C . MET A 1 84 ? -6.210 -2.379 -0.681 1.00 98.62 84 MET A C 1
ATOM 685 O O . MET A 1 84 ? -5.610 -3.428 -0.454 1.00 98.62 84 MET A O 1
ATOM 689 N N . PHE A 1 85 ? -5.602 -1.238 -0.983 1.00 98.56 85 PHE A N 1
ATOM 690 C CA . PHE A 1 85 ? -4.157 -1.055 -0.987 1.00 98.56 85 PHE A CA 1
ATOM 691 C C . PHE A 1 85 ? -3.782 -0.100 0.144 1.00 98.56 85 PHE A C 1
A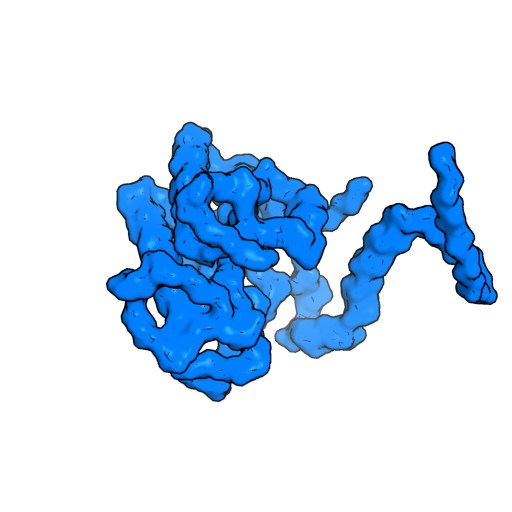TOM 693 O O . PHE A 1 85 ? -4.336 0.992 0.210 1.00 98.56 85 PHE A O 1
ATOM 700 N N . ILE A 1 86 ? -2.860 -0.495 1.022 1.00 98.62 86 ILE A N 1
ATOM 701 C CA . ILE A 1 86 ? -2.376 0.333 2.134 1.00 98.62 86 ILE A CA 1
ATOM 702 C C . ILE A 1 86 ? -0.882 0.578 1.914 1.00 98.62 86 ILE A C 1
ATOM 704 O O . ILE A 1 86 ? -0.111 -0.376 1.857 1.00 98.62 86 ILE A O 1
ATOM 708 N N . SER A 1 87 ? -0.491 1.843 1.766 1.00 97.75 87 SER A N 1
ATOM 709 C CA . SER A 1 87 ? 0.889 2.279 1.549 1.00 97.75 87 SER A CA 1
ATOM 710 C C . SER A 1 87 ? 1.423 2.959 2.804 1.00 97.75 87 SER A C 1
ATOM 712 O O . SER A 1 87 ? 0.983 4.054 3.151 1.00 97.75 87 SER A O 1
ATOM 714 N N . THR A 1 88 ? 2.364 2.300 3.470 1.00 97.50 88 THR A N 1
ATOM 715 C CA . THR A 1 88 ? 2.965 2.731 4.740 1.00 97.50 88 THR A CA 1
ATOM 716 C C . THR A 1 88 ? 4.139 3.678 4.513 1.00 97.50 88 THR A C 1
ATOM 718 O O . THR A 1 88 ? 4.782 3.617 3.463 1.00 97.50 88 THR A O 1
ATOM 721 N N . THR A 1 89 ? 4.430 4.550 5.479 1.00 95.06 89 THR A N 1
ATOM 722 C CA . THR A 1 89 ? 5.420 5.630 5.312 1.00 95.06 89 THR A CA 1
ATOM 723 C C . THR A 1 89 ? 6.374 5.832 6.487 1.00 95.06 89 THR A C 1
ATOM 725 O O . THR A 1 89 ? 7.413 6.451 6.278 1.00 95.06 89 THR A O 1
ATOM 728 N N . ASP A 1 90 ? 6.112 5.315 7.693 1.00 96.00 90 ASP A N 1
ATOM 729 C CA . ASP A 1 90 ? 6.943 5.667 8.863 1.00 96.00 90 ASP A CA 1
ATOM 730 C C . ASP A 1 90 ? 8.383 5.151 8.754 1.00 96.00 90 ASP A C 1
ATOM 732 O O . ASP A 1 90 ? 9.308 5.775 9.266 1.00 96.00 90 ASP A O 1
ATOM 736 N N . SER A 1 91 ? 8.629 4.057 8.029 1.00 93.50 91 SER A N 1
ATOM 737 C CA . SER A 1 91 ? 9.986 3.560 7.764 1.00 93.50 91 SER A CA 1
ATOM 738 C C . SER A 1 91 ? 10.719 4.325 6.647 1.00 93.50 91 SER A C 1
ATOM 740 O O . SER A 1 91 ? 11.574 3.756 5.969 1.00 93.50 91 SER A O 1
ATOM 742 N N . HIS A 1 92 ? 10.388 5.594 6.396 1.00 91.62 92 HIS A N 1
ATOM 743 C CA . HIS A 1 92 ? 11.048 6.393 5.363 1.00 91.62 92 HIS A CA 1
ATOM 744 C C . HIS A 1 92 ? 12.529 6.666 5.697 1.00 91.62 92 HIS A C 1
ATOM 746 O O . HIS A 1 92 ? 12.928 6.819 6.851 1.00 91.62 92 HIS A O 1
ATOM 752 N N . PHE A 1 93 ? 13.378 6.752 4.671 1.00 87.62 93 PHE A N 1
ATOM 753 C CA . PHE A 1 93 ? 14.784 7.152 4.818 1.00 87.62 93 PHE A CA 1
ATOM 754 C C . PHE A 1 93 ? 14.906 8.593 5.378 1.00 87.62 93 PHE A C 1
ATOM 756 O O . PHE A 1 93 ? 14.083 9.434 5.007 1.00 87.62 93 PHE A O 1
ATOM 763 N N . PRO A 1 94 ? 15.938 8.937 6.182 1.00 88.44 94 PRO A N 1
ATOM 764 C CA . PRO A 1 94 ? 17.068 8.100 6.614 1.00 88.44 94 PRO A CA 1
ATOM 765 C C . PRO A 1 94 ? 16.809 7.200 7.821 1.00 88.44 94 PRO A C 1
ATOM 767 O O . PRO A 1 94 ? 17.236 6.038 7.800 1.00 88.44 94 PRO A O 1
ATOM 770 N N . ASP A 1 95 ? 16.091 7.721 8.814 1.00 90.00 95 ASP A N 1
ATOM 771 C CA . ASP A 1 95 ? 16.003 7.159 10.167 1.00 90.00 95 ASP A CA 1
ATOM 772 C C . ASP A 1 95 ? 14.560 6.858 10.603 1.00 90.00 95 ASP A C 1
ATOM 774 O O . ASP A 1 95 ? 14.309 6.630 11.784 1.00 90.00 95 ASP A O 1
ATOM 778 N N . GLY A 1 96 ? 13.611 6.837 9.666 1.00 92.69 96 GLY A N 1
ATOM 779 C CA . GLY A 1 96 ? 12.189 6.694 9.959 1.00 92.69 96 GLY A CA 1
ATOM 780 C C . GLY A 1 96 ? 11.564 7.942 10.588 1.00 92.69 96 GLY A C 1
ATOM 781 O O . GLY A 1 96 ? 12.229 8.945 10.857 1.00 92.69 96 GLY A O 1
ATOM 782 N N . ILE A 1 97 ? 10.255 7.879 10.806 1.00 95.00 97 ILE A N 1
ATOM 783 C CA . ILE A 1 97 ? 9.431 8.957 11.342 1.00 95.00 97 ILE A CA 1
ATOM 784 C C . ILE A 1 97 ? 8.733 8.430 12.592 1.00 95.00 97 ILE A C 1
ATOM 786 O O . ILE A 1 97 ? 7.792 7.644 12.536 1.00 95.00 97 ILE A O 1
ATOM 790 N N . LEU A 1 98 ? 9.250 8.833 13.749 1.00 95.31 98 LEU A N 1
ATOM 791 C CA . LEU A 1 98 ? 8.852 8.261 15.030 1.00 95.31 98 LEU A CA 1
ATOM 792 C C . LEU A 1 98 ? 7.438 8.695 15.419 1.00 95.31 98 LEU A C 1
ATOM 794 O O . LEU A 1 98 ? 7.211 9.885 15.622 1.00 95.31 98 LEU A O 1
ATOM 798 N N . ASP A 1 99 ? 6.530 7.738 15.632 1.00 95.81 99 ASP A N 1
ATOM 799 C CA . ASP A 1 99 ? 5.275 8.002 16.345 1.00 95.81 99 ASP A CA 1
ATOM 800 C C . ASP A 1 99 ? 5.539 7.956 17.865 1.00 95.81 99 ASP A C 1
ATOM 802 O O . ASP A 1 99 ? 5.726 6.869 18.433 1.00 95.81 99 ASP A O 1
ATOM 806 N N . PRO A 1 100 ? 5.542 9.100 18.578 1.00 94.06 100 PRO A N 1
ATOM 807 C CA . PRO A 1 100 ? 5.766 9.126 20.022 1.00 94.06 100 PRO A CA 1
ATOM 808 C C . PRO A 1 100 ? 4.692 8.353 20.792 1.00 94.06 100 PRO A C 1
ATOM 810 O O . PRO A 1 100 ? 4.951 7.863 21.889 1.00 94.06 100 PRO A O 1
ATOM 813 N N . LYS A 1 101 ? 3.496 8.184 20.223 1.00 95.62 101 LYS A N 1
ATOM 814 C CA . LYS A 1 101 ? 2.415 7.440 20.865 1.00 95.62 101 LYS A CA 1
ATOM 815 C C . LYS A 1 101 ? 2.593 5.917 20.771 1.00 95.62 101 LYS A C 1
ATOM 817 O O . LYS A 1 101 ? 1.802 5.193 21.370 1.00 95.62 101 LYS A O 1
ATOM 822 N N . MET A 1 102 ? 3.601 5.432 20.042 1.00 97.06 102 MET A N 1
ATOM 823 C CA . MET A 1 102 ? 3.999 4.020 20.025 1.00 97.06 102 MET A CA 1
ATOM 824 C C . MET A 1 102 ? 5.090 3.692 21.054 1.00 97.06 102 MET A C 1
ATOM 826 O O . MET A 1 102 ? 5.429 2.522 21.253 1.00 97.06 102 MET A O 1
ATOM 830 N N . GLN A 1 103 ? 5.627 4.697 21.752 1.00 95.00 103 GLN A N 1
ATOM 831 C CA . GLN A 1 103 ? 6.585 4.482 22.834 1.00 95.00 103 GLN A CA 1
ATOM 832 C C . GLN A 1 103 ? 5.924 3.718 23.987 1.00 95.00 103 GLN A C 1
ATOM 834 O O . GLN A 1 103 ? 4.850 4.081 24.460 1.00 95.00 103 GLN A O 1
ATOM 839 N N . GLY A 1 104 ? 6.562 2.634 24.430 1.00 94.50 104 GLY A N 1
ATOM 840 C CA . GLY A 1 104 ? 6.016 1.745 25.461 1.00 94.50 104 GLY A CA 1
ATOM 841 C C . GLY A 1 104 ? 4.976 0.741 24.951 1.00 94.50 104 GLY A C 1
ATOM 842 O O . GLY A 1 104 ? 4.641 -0.182 25.689 1.00 94.50 104 GLY A O 1
ATOM 843 N N . ILE A 1 105 ? 4.508 0.874 23.703 1.00 96.88 105 ILE A N 1
ATOM 844 C CA . ILE A 1 105 ? 3.713 -0.156 23.014 1.00 96.88 105 ILE A CA 1
ATOM 845 C C . ILE A 1 105 ? 4.652 -1.153 22.333 1.00 96.88 105 ILE A C 1
ATOM 847 O O . ILE A 1 105 ? 4.512 -2.360 22.517 1.00 96.88 105 ILE A O 1
ATOM 851 N N . VAL A 1 106 ? 5.639 -0.645 21.589 1.00 96.25 106 VAL A N 1
ATOM 852 C CA . VAL A 1 106 ? 6.727 -1.457 21.030 1.00 96.25 106 VAL A CA 1
ATOM 853 C C . VAL A 1 106 ? 7.999 -1.310 21.861 1.00 96.25 106 VAL A C 1
ATOM 855 O O . VAL A 1 106 ? 8.211 -0.301 22.542 1.00 96.25 106 VAL A O 1
ATOM 858 N N . ALA A 1 107 ? 8.851 -2.336 21.820 1.00 92.50 107 ALA A N 1
ATOM 859 C CA . ALA A 1 107 ? 10.114 -2.329 22.546 1.00 92.50 107 ALA A CA 1
ATOM 860 C C . ALA A 1 107 ? 11.061 -1.227 22.018 1.00 92.50 107 ALA A C 1
ATOM 862 O O . ALA A 1 107 ? 11.093 -0.966 20.811 1.00 92.50 107 ALA A O 1
ATOM 863 N N . PRO A 1 108 ? 11.872 -0.594 22.889 1.00 91.19 108 PRO A N 1
ATOM 864 C CA . PRO A 1 108 ? 12.899 0.344 22.450 1.00 91.19 108 PRO A CA 1
ATOM 865 C C . PRO A 1 108 ? 13.880 -0.303 21.465 1.00 91.19 108 PRO A C 1
ATOM 867 O O . PRO A 1 108 ? 14.281 -1.453 21.642 1.00 91.19 108 PRO A O 1
ATOM 870 N N . CYS A 1 109 ? 14.305 0.460 20.459 1.00 91.75 109 CYS A N 1
ATOM 871 C CA . CYS A 1 109 ? 15.243 0.015 19.429 1.00 91.75 109 CYS A CA 1
ATOM 872 C C . CYS A 1 109 ? 16.516 0.869 19.420 1.00 91.75 109 CYS A C 1
ATOM 874 O O . CYS A 1 109 ? 16.560 1.958 19.991 1.00 91.75 109 CYS A O 1
ATOM 876 N N . LYS A 1 110 ? 17.569 0.368 18.764 1.00 87.81 110 LYS A N 1
ATOM 877 C CA . LYS A 1 110 ? 18.886 1.032 18.713 1.00 87.81 110 LYS A CA 1
ATOM 878 C C . LYS A 1 110 ? 18.879 2.338 17.919 1.00 87.81 110 LYS A C 1
ATOM 880 O O . LYS A 1 110 ? 19.724 3.194 18.155 1.00 87.81 110 LYS A O 1
ATOM 885 N N . ASN A 1 111 ? 17.977 2.456 16.951 1.00 91.38 111 ASN A N 1
ATOM 886 C CA . ASN A 1 111 ? 17.837 3.612 16.079 1.00 91.38 111 ASN A CA 1
ATOM 887 C C . ASN A 1 111 ? 16.358 3.810 15.711 1.00 91.38 111 ASN A C 1
ATOM 889 O O . ASN A 1 111 ? 15.523 2.935 15.969 1.00 91.38 111 ASN A O 1
ATOM 893 N N . GLY A 1 112 ? 16.045 4.965 15.121 1.00 93.12 112 GLY A N 1
ATOM 894 C CA . GLY A 1 112 ? 14.670 5.317 14.788 1.00 93.12 112 GLY A CA 1
ATOM 895 C C . GLY A 1 112 ? 14.051 4.450 13.693 1.00 93.12 112 GLY A C 1
ATOM 896 O O . GLY A 1 112 ? 12.868 4.125 13.768 1.00 93.12 112 GLY A O 1
ATOM 897 N N . PHE A 1 113 ? 14.851 3.990 12.732 1.00 93.31 113 PHE A N 1
ATOM 898 C CA . PHE A 1 113 ? 14.360 3.174 11.630 1.00 93.31 113 PHE A CA 1
ATOM 899 C C . PHE A 1 113 ? 13.889 1.808 12.137 1.00 93.31 113 PHE A C 1
ATOM 901 O O . PHE A 1 113 ? 12.770 1.396 11.851 1.00 93.31 113 PHE A O 1
ATOM 908 N N . ASP A 1 114 ? 14.708 1.135 12.948 1.00 93.38 114 ASP A N 1
ATOM 909 C CA . ASP A 1 114 ? 14.365 -0.142 13.580 1.00 93.38 114 ASP A CA 1
ATOM 910 C C . ASP A 1 114 ? 13.130 -0.003 14.496 1.00 93.38 114 ASP A C 1
ATOM 912 O O . ASP A 1 114 ? 12.307 -0.919 14.576 1.00 93.38 114 ASP A O 1
ATOM 916 N N . PHE A 1 115 ? 12.962 1.154 15.153 1.00 95.50 115 PHE A N 1
ATOM 917 C CA . PHE A 1 115 ? 11.741 1.459 15.905 1.00 95.50 115 PHE A CA 1
ATOM 918 C C . PHE A 1 115 ? 10.523 1.536 14.976 1.00 95.50 115 PHE A C 1
ATOM 920 O O . PHE A 1 115 ? 9.519 0.889 15.256 1.00 95.50 115 PHE A O 1
ATOM 927 N N . CYS A 1 116 ? 10.617 2.248 13.849 1.00 95.81 116 CYS A N 1
ATOM 928 C CA . CYS A 1 116 ? 9.531 2.340 12.867 1.00 95.81 116 CYS A CA 1
ATOM 929 C C . CYS A 1 116 ? 9.187 0.975 12.254 1.00 95.81 116 CYS A C 1
ATOM 931 O O . CYS A 1 116 ? 8.014 0.656 12.098 1.00 95.81 116 CYS A O 1
ATOM 933 N N . VAL A 1 117 ? 10.184 0.126 11.980 1.00 95.06 117 VAL A N 1
ATOM 934 C CA . VAL A 1 117 ? 9.953 -1.260 11.534 1.00 95.06 117 VAL A CA 1
ATOM 935 C C . VAL A 1 117 ? 9.209 -2.065 12.603 1.00 95.06 117 VAL A C 1
ATOM 937 O O . VAL A 1 117 ? 8.282 -2.800 12.274 1.00 95.06 117 VAL A O 1
ATOM 940 N N . SER A 1 118 ? 9.563 -1.897 13.880 1.00 96.19 118 SER A N 1
ATOM 941 C CA . SER A 1 118 ? 8.865 -2.557 14.994 1.00 96.19 118 SER A CA 1
ATOM 942 C C . SER A 1 118 ? 7.429 -2.050 15.164 1.00 96.19 118 SER A C 1
ATOM 944 O O . SER A 1 118 ? 6.529 -2.834 15.460 1.00 96.19 118 SER A O 1
ATOM 946 N N . VAL A 1 119 ? 7.195 -0.750 14.949 1.00 97.75 119 VAL A N 1
ATOM 947 C CA . VAL A 1 119 ? 5.846 -0.167 14.893 1.00 97.75 119 VAL A CA 1
ATOM 948 C C . VAL A 1 119 ? 5.049 -0.783 13.753 1.00 97.75 119 VAL A C 1
ATOM 950 O O . VAL A 1 119 ? 3.927 -1.227 13.990 1.00 97.75 119 VAL A O 1
ATOM 953 N N . LEU A 1 120 ? 5.629 -0.853 12.553 1.00 97.62 120 LEU A N 1
ATOM 954 C CA . LEU A 1 120 ? 4.981 -1.416 11.375 1.00 97.62 120 LEU A CA 1
ATOM 955 C C . LEU A 1 120 ? 4.591 -2.889 11.588 1.00 97.62 120 LEU A C 1
ATOM 957 O O . LEU A 1 120 ? 3.449 -3.259 11.320 1.00 97.62 120 LEU A O 1
ATOM 961 N N . ASP A 1 121 ? 5.498 -3.708 12.129 1.00 97.25 121 ASP A N 1
ATOM 962 C CA . ASP A 1 121 ? 5.220 -5.106 12.492 1.00 97.25 121 ASP A CA 1
ATOM 963 C C . ASP A 1 121 ? 4.026 -5.214 13.455 1.00 97.25 121 ASP A C 1
ATOM 965 O O . ASP A 1 121 ? 3.065 -5.945 13.190 1.00 97.25 121 ASP A O 1
ATOM 969 N N . TYR A 1 122 ? 4.028 -4.403 14.518 1.00 98.50 122 TYR A N 1
ATOM 970 C CA . TYR A 1 122 ? 2.948 -4.375 15.501 1.00 98.50 122 TYR A CA 1
ATOM 971 C C . TYR A 1 122 ? 1.592 -4.002 14.879 1.00 98.50 122 TYR A C 1
ATOM 973 O O . TYR A 1 122 ? 0.597 -4.702 15.093 1.00 98.50 122 TYR A O 1
ATOM 981 N N . VAL A 1 123 ? 1.523 -2.910 14.106 1.00 98.62 123 VAL A N 1
ATOM 982 C CA . VAL A 1 123 ? 0.247 -2.416 13.552 1.00 98.62 123 VAL A CA 1
ATOM 983 C C . VAL A 1 123 ? -0.289 -3.322 12.442 1.00 98.62 123 VAL A C 1
ATOM 985 O O . VAL A 1 123 ? -1.505 -3.509 12.347 1.00 98.62 123 VAL A O 1
ATOM 988 N N . VAL A 1 124 ? 0.590 -3.954 11.655 1.00 98.56 124 VAL A N 1
ATOM 989 C CA . VAL A 1 124 ? 0.201 -4.987 10.685 1.00 98.56 124 VAL A CA 1
ATOM 990 C C . VAL A 1 124 ? -0.354 -6.206 11.419 1.00 98.56 124 VAL A C 1
ATOM 992 O O . VAL A 1 124 ? -1.430 -6.684 11.058 1.00 98.56 124 VAL A O 1
ATOM 995 N N . GLY A 1 125 ? 0.315 -6.682 12.474 1.00 98.44 125 GLY A N 1
ATOM 996 C CA . GLY A 1 125 ? -0.165 -7.795 13.298 1.00 98.44 125 GLY A CA 1
ATOM 997 C C . GLY A 1 125 ? -1.558 -7.537 13.881 1.00 98.44 125 GLY A C 1
ATOM 998 O O . GLY A 1 125 ? -2.475 -8.340 13.690 1.00 98.44 125 GLY A O 1
ATOM 999 N N . ASP A 1 126 ? -1.757 -6.371 14.499 1.00 98.75 126 ASP A N 1
ATOM 1000 C CA . ASP A 1 126 ? -3.054 -5.943 15.033 1.00 98.75 126 ASP A CA 1
ATOM 1001 C C . ASP A 1 126 ? -4.129 -5.805 13.935 1.00 98.75 126 ASP A C 1
ATOM 1003 O O . ASP A 1 126 ? -5.293 -6.166 14.146 1.00 98.75 126 ASP A O 1
ATOM 1007 N N . PHE A 1 127 ? -3.767 -5.342 12.735 1.00 98.75 127 PHE A N 1
ATOM 1008 C CA . PHE A 1 127 ? -4.689 -5.308 11.600 1.00 98.75 127 PHE A CA 1
ATOM 1009 C C . PHE A 1 127 ? -5.092 -6.714 11.137 1.00 98.75 127 PHE A C 1
ATOM 1011 O O . PHE A 1 127 ? -6.283 -6.978 10.968 1.00 98.75 127 PHE A O 1
ATOM 1018 N N . ILE A 1 128 ? -4.147 -7.647 11.000 1.00 98.56 128 ILE A N 1
ATOM 1019 C CA . ILE A 1 128 ? -4.448 -9.042 10.643 1.00 98.56 128 ILE A CA 1
ATOM 1020 C C . ILE A 1 128 ? -5.332 -9.705 11.707 1.00 98.56 128 ILE A C 1
ATOM 1022 O O . ILE A 1 128 ? -6.313 -10.375 11.369 1.00 98.56 128 ILE A O 1
ATOM 1026 N N . ASP A 1 129 ? -5.050 -9.483 12.990 1.00 98.56 129 ASP A N 1
ATOM 1027 C CA . ASP A 1 129 ? -5.881 -9.998 14.076 1.00 98.56 129 ASP A CA 1
ATOM 1028 C C . ASP A 1 129 ? -7.275 -9.371 14.088 1.00 98.56 129 ASP A C 1
ATOM 1030 O O . ASP A 1 129 ? -8.265 -10.050 14.375 1.00 98.56 129 ASP A O 1
ATOM 1034 N N . TYR A 1 130 ? -7.389 -8.098 13.719 1.00 98.69 130 TYR A N 1
ATOM 1035 C CA . TYR A 1 130 ? -8.680 -7.464 13.501 1.00 98.69 130 TYR A CA 1
ATOM 1036 C C . TYR A 1 130 ? -9.459 -8.143 12.366 1.00 98.69 130 TYR A C 1
ATOM 1038 O O . TYR A 1 130 ? -10.613 -8.524 12.575 1.00 98.69 130 TYR A O 1
ATOM 1046 N N . LEU A 1 131 ? -8.834 -8.388 11.207 1.00 98.44 131 LEU A N 1
ATOM 1047 C CA . LEU A 1 131 ? -9.474 -9.105 10.096 1.00 98.44 131 LEU A CA 1
ATOM 1048 C C . LEU A 1 131 ? -9.935 -10.514 10.506 1.00 98.44 131 LEU A C 1
ATOM 1050 O O . LEU A 1 131 ? -11.024 -10.934 10.105 1.00 98.44 131 LEU A O 1
ATOM 1054 N N . ARG A 1 132 ? -9.156 -11.223 11.337 1.00 98.19 132 ARG A N 1
ATOM 1055 C CA . ARG A 1 132 ? -9.539 -12.522 11.924 1.00 98.19 132 ARG A CA 1
ATOM 1056 C C . ARG A 1 132 ? -10.761 -12.396 12.831 1.00 98.19 132 ARG A C 1
ATOM 1058 O O . ARG A 1 132 ? -11.746 -13.099 12.624 1.00 98.19 132 ARG A O 1
ATOM 1065 N N . ARG A 1 133 ? -10.747 -11.468 13.798 1.00 98.19 133 ARG A N 1
ATOM 1066 C CA . ARG A 1 133 ? -11.873 -11.244 14.731 1.00 98.19 133 ARG A CA 1
ATOM 1067 C C . ARG A 1 133 ? -13.168 -10.875 14.008 1.00 98.19 133 ARG A C 1
ATOM 1069 O O . ARG A 1 133 ? -14.248 -11.253 14.453 1.00 98.19 133 ARG A O 1
ATOM 1076 N N . ARG A 1 134 ? -13.067 -10.146 12.895 1.00 97.75 134 ARG A N 1
ATOM 1077 C CA . ARG A 1 134 ? -14.208 -9.755 12.054 1.00 97.75 134 ARG A CA 1
ATOM 1078 C C . ARG A 1 134 ? -14.581 -10.801 11.000 1.00 97.75 134 ARG A C 1
ATOM 1080 O O . ARG A 1 134 ? -15.521 -10.566 10.248 1.00 97.75 134 ARG A O 1
ATOM 1087 N N . ARG A 1 135 ? -13.877 -11.942 10.947 1.00 97.06 135 ARG A N 1
ATOM 1088 C CA . ARG A 1 135 ? -14.040 -13.009 9.939 1.00 97.06 135 ARG A CA 1
ATOM 1089 C C . ARG A 1 135 ? -13.905 -12.524 8.491 1.00 97.06 135 ARG A C 1
ATOM 1091 O O . ARG A 1 135 ? -14.384 -13.163 7.562 1.00 97.06 135 ARG A O 1
ATOM 1098 N N . VAL A 1 136 ? -13.234 -11.390 8.294 1.00 96.06 136 VAL A N 1
ATOM 1099 C CA . VAL A 1 136 ? -12.954 -10.809 6.972 1.00 96.06 136 VAL A CA 1
ATOM 1100 C C . VAL A 1 136 ? -11.893 -11.644 6.261 1.00 96.06 136 VAL A C 1
ATOM 1102 O O . VAL A 1 136 ? -11.971 -11.862 5.052 1.00 96.06 136 VAL A O 1
ATOM 1105 N N . ILE A 1 137 ? -10.911 -12.139 7.022 1.00 95.88 137 ILE A N 1
ATOM 1106 C CA . ILE A 1 137 ? -9.770 -12.889 6.489 1.00 95.88 137 ILE A CA 1
ATOM 1107 C C . ILE A 1 137 ? -10.187 -14.194 5.789 1.00 95.88 137 ILE A C 1
ATOM 1109 O O . ILE A 1 137 ? -9.500 -14.626 4.870 1.00 95.88 137 ILE A O 1
ATOM 1113 N N . ASP A 1 138 ? -11.329 -14.782 6.174 1.00 93.88 138 ASP A N 1
ATOM 1114 C CA . ASP A 1 138 ? -11.853 -16.050 5.641 1.00 93.88 138 ASP A CA 1
ATOM 1115 C C . ASP A 1 138 ? -12.130 -15.978 4.125 1.00 93.88 138 ASP A C 1
ATOM 1117 O O . ASP A 1 138 ? -12.091 -16.993 3.435 1.00 93.88 138 ASP A O 1
ATOM 1121 N N . ASN A 1 139 ? -12.400 -14.776 3.605 1.00 93.94 139 ASN A N 1
ATOM 1122 C CA . ASN A 1 139 ? -12.673 -14.516 2.189 1.00 93.94 139 ASN A CA 1
ATOM 1123 C C . ASN A 1 139 ? -11.834 -13.344 1.645 1.00 93.94 139 ASN A C 1
ATOM 1125 O O . ASN A 1 139 ? -12.256 -12.637 0.731 1.00 93.94 139 ASN A O 1
ATOM 1129 N N . THR A 1 140 ? -10.663 -13.096 2.237 1.00 96.56 140 THR A N 1
ATOM 1130 C CA . THR A 1 140 ? -9.762 -12.020 1.810 1.00 96.56 140 THR A CA 1
ATOM 1131 C C . THR A 1 140 ? -8.364 -12.569 1.600 1.00 96.56 140 THR A C 1
ATOM 1133 O O . THR A 1 140 ? -7.748 -13.117 2.517 1.00 96.56 140 THR A O 1
ATOM 1136 N N . THR A 1 141 ? -7.830 -12.371 0.400 1.00 97.38 141 THR A N 1
ATOM 1137 C CA . THR A 1 141 ? -6.412 -12.599 0.138 1.00 97.38 141 THR A CA 1
ATOM 1138 C C . THR A 1 141 ? -5.619 -11.353 0.512 1.00 97.38 141 THR A C 1
ATOM 1140 O O . THR A 1 141 ? -5.888 -10.265 0.008 1.00 97.38 141 THR A O 1
ATOM 1143 N N . VAL A 1 142 ? -4.635 -11.516 1.390 1.00 98.00 142 VAL A N 1
ATOM 1144 C CA . VAL A 1 142 ? -3.727 -10.460 1.839 1.00 98.00 142 VAL A CA 1
ATOM 1145 C C . VAL A 1 142 ? -2.368 -10.669 1.190 1.00 98.00 142 VAL A C 1
ATOM 1147 O O . VAL A 1 142 ? -1.879 -11.798 1.117 1.00 98.00 142 VAL A O 1
ATOM 1150 N N . PHE A 1 143 ? -1.752 -9.580 0.744 1.00 97.69 143 PHE A N 1
ATOM 1151 C CA . PHE A 1 143 ? -0.388 -9.555 0.230 1.00 97.69 143 PHE A CA 1
ATOM 1152 C C . PHE A 1 143 ? 0.399 -8.496 1.001 1.00 97.69 143 PHE A C 1
ATOM 1154 O O . PHE A 1 143 ? -0.063 -7.367 1.139 1.00 97.69 143 PHE A O 1
ATOM 1161 N N . LEU A 1 144 ? 1.575 -8.870 1.494 1.00 97.19 144 LEU A N 1
ATOM 1162 C CA . LEU A 1 144 ? 2.530 -7.989 2.158 1.00 97.19 144 LEU A CA 1
ATOM 1163 C C . LEU A 1 144 ? 3.821 -8.030 1.347 1.00 97.19 144 LEU A C 1
ATOM 1165 O O . LEU A 1 144 ? 4.377 -9.112 1.131 1.00 97.19 144 LEU A O 1
ATOM 1169 N N . TYR A 1 145 ? 4.285 -6.879 0.880 1.00 96.00 145 TYR A N 1
ATOM 1170 C CA . TYR A 1 145 ? 5.531 -6.776 0.133 1.00 96.00 145 TYR A CA 1
ATOM 1171 C C . TYR A 1 145 ? 6.143 -5.378 0.303 1.00 96.00 145 TYR A C 1
ATOM 1173 O O . TYR A 1 145 ? 5.394 -4.405 0.396 1.00 96.00 145 TYR A O 1
ATOM 1181 N N . PRO A 1 146 ? 7.481 -5.261 0.346 1.00 94.62 146 PRO A N 1
ATOM 1182 C CA . PRO A 1 146 ? 8.158 -3.973 0.369 1.00 94.62 146 PRO A CA 1
ATOM 1183 C C . PRO A 1 146 ? 8.168 -3.329 -1.023 1.00 94.62 146 PRO A C 1
ATOM 1185 O O . PRO A 1 146 ? 8.268 -4.009 -2.050 1.00 94.62 146 PRO A O 1
ATOM 1188 N N . ASP A 1 147 ? 8.120 -2.004 -1.048 1.00 94.12 147 ASP A N 1
ATOM 1189 C CA . ASP A 1 147 ? 8.257 -1.176 -2.244 1.00 94.12 147 ASP A CA 1
ATOM 1190 C C . ASP A 1 147 ? 9.695 -1.165 -2.785 1.00 94.12 147 ASP A C 1
ATOM 1192 O O . ASP A 1 147 ? 9.891 -1.199 -3.998 1.00 94.12 147 ASP A O 1
ATOM 1196 N N . HIS A 1 148 ? 10.704 -1.165 -1.912 1.00 94.00 148 HIS A N 1
ATOM 1197 C CA . HIS A 1 148 ? 12.112 -1.286 -2.280 1.00 94.00 148 HIS A CA 1
ATOM 1198 C C . HIS A 1 148 ? 13.000 -1.694 -1.090 1.00 94.00 148 HIS A C 1
ATOM 1200 O O . HIS A 1 148 ? 12.570 -1.838 0.054 1.00 94.00 148 HIS A O 1
ATOM 1206 N N . LEU A 1 149 ? 14.294 -1.895 -1.357 1.00 91.69 149 LEU A N 1
ATOM 1207 C CA . LEU A 1 149 ? 15.296 -2.073 -0.307 1.00 91.69 149 LEU A CA 1
ATOM 1208 C C . LEU A 1 149 ? 15.584 -0.726 0.373 1.00 91.69 149 LEU A C 1
ATOM 1210 O O . LEU A 1 149 ? 15.708 0.286 -0.313 1.00 91.69 149 LEU A O 1
ATOM 1214 N N . LYS A 1 150 ? 15.765 -0.701 1.703 1.00 88.50 150 LYS A N 1
ATOM 1215 C CA . LYS A 1 150 ? 16.156 0.517 2.449 1.00 88.50 150 LYS A CA 1
ATOM 1216 C C . LYS A 1 150 ? 17.311 1.271 1.765 1.00 88.50 150 LYS A C 1
ATOM 1218 O O . LYS A 1 150 ? 18.357 0.687 1.479 1.00 88.50 150 LYS A O 1
ATOM 1223 N N . MET A 1 151 ? 17.160 2.571 1.543 1.00 86.06 151 MET A N 1
ATOM 1224 C CA . MET A 1 151 ? 18.251 3.391 1.012 1.00 86.06 151 MET A CA 1
ATOM 1225 C C . MET A 1 151 ? 19.311 3.693 2.088 1.00 86.06 151 MET A C 1
ATOM 1227 O O . MET A 1 151 ? 19.019 3.728 3.287 1.00 86.06 151 MET A O 1
ATOM 1231 N N . GLY A 1 152 ? 20.556 3.912 1.661 1.00 85.50 152 GLY A N 1
ATOM 1232 C CA . GLY A 1 152 ? 21.680 4.205 2.555 1.00 85.50 152 GLY A CA 1
ATOM 1233 C C . GLY A 1 152 ? 22.089 3.015 3.430 1.00 85.50 152 GLY A C 1
ATOM 1234 O O . GLY A 1 152 ? 22.197 1.888 2.945 1.00 85.50 152 GLY A O 1
ATOM 1235 N N . THR A 1 153 ? 22.343 3.270 4.717 1.00 83.56 153 THR A N 1
ATOM 1236 C CA . THR A 1 153 ? 22.803 2.250 5.672 1.00 83.56 153 THR A CA 1
ATOM 1237 C C . THR A 1 153 ? 21.752 1.150 5.842 1.00 83.56 153 THR A C 1
ATOM 1239 O O . THR A 1 153 ? 20.601 1.488 6.137 1.00 83.56 153 THR A O 1
ATOM 1242 N N . PRO A 1 154 ? 22.105 -0.141 5.687 1.00 81.44 154 PRO A N 1
ATOM 1243 C CA . PRO A 1 154 ? 21.195 -1.252 5.955 1.00 81.44 154 PRO A CA 1
ATOM 1244 C C . PRO A 1 154 ? 20.588 -1.184 7.367 1.00 81.44 154 PRO A C 1
ATOM 1246 O O . PRO A 1 154 ? 21.229 -0.647 8.275 1.00 81.44 154 PRO A O 1
ATOM 1249 N N . PRO A 1 155 ? 19.364 -1.706 7.564 1.00 79.62 155 PRO A N 1
ATOM 1250 C CA . PRO A 1 155 ? 18.765 -1.766 8.893 1.00 79.62 155 PRO A CA 1
ATOM 1251 C C . PRO A 1 155 ? 19.608 -2.634 9.831 1.00 79.62 155 PRO A C 1
ATOM 1253 O O . PRO A 1 155 ? 20.297 -3.551 9.378 1.00 79.62 155 PRO A O 1
ATOM 1256 N N . THR A 1 156 ? 19.544 -2.363 11.138 1.00 84.75 156 THR A N 1
ATOM 1257 C CA . THR A 1 156 ? 20.217 -3.224 12.126 1.00 84.75 156 THR A CA 1
ATOM 1258 C C . THR A 1 156 ? 19.344 -4.388 12.584 1.00 84.75 156 THR A C 1
ATOM 1260 O O . THR A 1 156 ? 19.854 -5.328 13.195 1.00 84.75 156 THR A O 1
ATOM 1263 N N . CYS A 1 157 ? 18.053 -4.363 12.245 1.00 78.44 157 CYS A N 1
ATOM 1264 C CA . CYS A 1 157 ? 17.164 -5.510 12.332 1.00 78.44 157 CYS A CA 1
ATOM 1265 C C . CYS A 1 157 ? 17.313 -6.413 11.086 1.00 78.44 157 CYS A C 1
ATOM 1267 O O . CYS A 1 157 ? 17.048 -5.987 9.961 1.00 78.44 157 CYS A O 1
ATOM 1269 N N . GLY A 1 158 ? 17.716 -7.672 11.289 1.00 80.75 158 GLY A N 1
ATOM 1270 C CA . GLY A 1 158 ? 17.926 -8.664 10.221 1.00 80.75 158 GLY A CA 1
ATOM 1271 C C . GLY A 1 158 ? 19.389 -8.826 9.788 1.00 80.75 158 GLY A C 1
ATOM 1272 O O . GLY A 1 158 ? 20.292 -8.251 10.392 1.00 80.75 158 GLY A O 1
ATOM 1273 N N . ASP A 1 159 ? 19.628 -9.647 8.759 1.00 84.56 159 ASP A N 1
ATOM 1274 C CA . ASP A 1 159 ? 20.961 -9.814 8.165 1.00 84.56 159 ASP A CA 1
ATOM 1275 C C . ASP A 1 159 ? 21.215 -8.694 7.137 1.00 84.56 159 ASP A C 1
ATOM 1277 O O . ASP A 1 159 ? 20.548 -8.653 6.098 1.00 84.56 159 ASP A O 1
ATOM 1281 N N . PRO A 1 160 ? 22.180 -7.786 7.375 1.00 83.12 160 PRO A N 1
ATOM 1282 C CA . PRO A 1 160 ? 22.478 -6.702 6.443 1.00 83.12 160 PRO A CA 1
ATOM 1283 C C . PRO A 1 160 ? 23.044 -7.190 5.098 1.00 83.12 160 PRO A C 1
ATOM 1285 O O . PRO A 1 160 ? 23.060 -6.410 4.143 1.00 83.12 160 PRO A O 1
ATOM 1288 N N . ASN A 1 161 ? 23.494 -8.446 5.005 1.00 85.81 161 ASN A N 1
ATOM 1289 C CA . ASN A 1 161 ? 24.038 -9.039 3.784 1.00 85.81 161 ASN A CA 1
ATOM 1290 C C . ASN A 1 161 ? 22.990 -9.805 2.964 1.00 85.81 161 ASN A C 1
ATOM 1292 O O . ASN A 1 161 ? 23.190 -9.991 1.765 1.00 85.81 161 ASN A O 1
ATOM 1296 N N . ASP A 1 162 ? 21.869 -10.217 3.565 1.00 86.31 162 ASP A N 1
ATOM 1297 C CA . ASP A 1 162 ? 20.798 -10.939 2.869 1.00 86.31 162 ASP A CA 1
ATOM 1298 C C . ASP A 1 162 ? 19.590 -10.036 2.599 1.00 86.31 162 ASP A C 1
ATOM 1300 O O . ASP A 1 162 ? 18.520 -10.141 3.199 1.00 86.31 162 ASP A O 1
ATOM 1304 N N . ARG A 1 163 ? 19.779 -9.089 1.678 1.00 85.44 163 ARG A N 1
ATOM 1305 C CA . ARG A 1 163 ? 18.774 -8.072 1.354 1.00 85.44 163 ARG A CA 1
ATOM 1306 C C . ARG A 1 163 ? 17.971 -8.479 0.128 1.00 85.44 163 ARG A C 1
ATOM 1308 O O . ARG A 1 163 ? 18.465 -8.411 -0.997 1.00 85.44 163 ARG A O 1
ATOM 1315 N N . ARG A 1 164 ? 16.715 -8.872 0.338 1.00 88.38 164 ARG A N 1
ATOM 1316 C CA . ARG A 1 164 ? 15.795 -9.274 -0.735 1.00 88.38 164 ARG A CA 1
ATOM 1317 C C . ARG A 1 164 ? 14.419 -8.667 -0.529 1.00 88.38 164 ARG A C 1
ATOM 1319 O O . ARG A 1 164 ? 13.985 -8.451 0.599 1.00 88.38 164 ARG A O 1
ATOM 1326 N N . LEU A 1 165 ? 13.731 -8.429 -1.638 1.00 91.50 165 LEU A N 1
ATOM 1327 C CA . LEU A 1 165 ? 12.297 -8.173 -1.617 1.00 91.50 165 LEU A CA 1
ATOM 1328 C C . LEU A 1 165 ? 11.559 -9.507 -1.480 1.00 91.50 165 LEU A C 1
ATOM 1330 O O . LEU A 1 165 ? 12.063 -10.554 -1.894 1.00 91.50 165 LEU A O 1
ATOM 1334 N N . TYR A 1 166 ? 10.365 -9.462 -0.906 1.00 91.31 166 TYR A N 1
ATOM 1335 C CA . TYR A 1 166 ? 9.547 -10.639 -0.655 1.00 91.31 166 TYR A CA 1
ATOM 1336 C C . TYR A 1 166 ? 8.080 -10.347 -0.947 1.00 91.31 166 TYR A C 1
ATOM 1338 O O . TYR A 1 166 ? 7.654 -9.198 -0.978 1.00 91.31 166 TYR A O 1
ATOM 1346 N N . VAL A 1 167 ? 7.299 -11.409 -1.119 1.00 92.94 167 VAL A N 1
ATOM 1347 C CA . VAL A 1 167 ? 5.840 -11.347 -1.073 1.00 92.94 167 VAL A CA 1
ATOM 1348 C C . VAL A 1 167 ? 5.385 -12.394 -0.069 1.00 92.94 167 VAL A C 1
ATOM 1350 O O . VAL A 1 167 ? 5.659 -13.580 -0.242 1.00 92.94 167 VAL A O 1
ATOM 1353 N N . ILE A 1 168 ? 4.702 -11.956 0.982 1.00 93.56 168 ILE A N 1
ATOM 1354 C CA . ILE A 1 168 ? 4.035 -12.830 1.947 1.00 93.56 168 ILE A CA 1
ATOM 1355 C C . ILE A 1 168 ? 2.540 -12.766 1.650 1.00 93.56 168 ILE A C 1
ATOM 1357 O O . ILE A 1 168 ? 1.981 -11.684 1.474 1.00 93.56 168 ILE A O 1
ATOM 1361 N N . SER A 1 169 ? 1.880 -13.919 1.579 1.00 95.50 169 SER A N 1
ATOM 1362 C CA . SER A 1 169 ? 0.436 -13.983 1.360 1.00 95.50 169 SER A CA 1
ATOM 1363 C C . SER A 1 169 ? -0.184 -15.184 2.057 1.00 95.50 169 SER A C 1
ATOM 1365 O O . SER A 1 169 ? 0.471 -16.206 2.252 1.00 95.50 169 SER A O 1
ATOM 1367 N N . ASN A 1 170 ? -1.473 -15.072 2.381 1.00 95.06 170 ASN A N 1
ATOM 1368 C CA . ASN A 1 170 ? -2.313 -16.205 2.769 1.00 95.06 170 ASN A CA 1
ATOM 1369 C C . ASN A 1 170 ? -2.907 -16.957 1.558 1.00 95.06 170 ASN A C 1
ATOM 1371 O O . ASN A 1 170 ? -3.684 -17.890 1.754 1.00 95.06 170 ASN A O 1
ATOM 1375 N N . SER A 1 171 ? -2.583 -16.568 0.317 1.00 92.25 171 SER A N 1
ATOM 1376 C CA . SER A 1 171 ? -3.053 -17.276 -0.875 1.00 92.25 171 SER A CA 1
ATOM 1377 C C . SER A 1 171 ? -2.377 -18.637 -1.035 1.00 92.25 171 SER A C 1
ATOM 1379 O O . SER A 1 171 ? -1.153 -18.750 -1.037 1.00 92.25 171 SER A O 1
ATOM 1381 N N . VAL A 1 172 ? -3.183 -19.670 -1.279 1.00 84.00 172 VAL A N 1
ATOM 1382 C CA 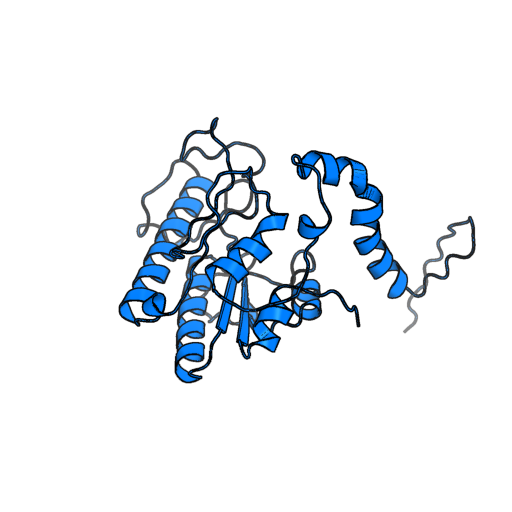. VAL A 1 172 ? -2.707 -21.012 -1.659 1.00 84.00 172 VAL A CA 1
ATOM 1383 C C . VAL A 1 172 ? -2.341 -21.118 -3.145 1.00 84.00 172 VAL A C 1
ATOM 1385 O O . VAL A 1 172 ? -1.764 -22.117 -3.567 1.00 84.00 172 VAL A O 1
ATOM 1388 N N . SER A 1 173 ? -2.670 -20.094 -3.937 1.00 82.69 173 SER A N 1
ATOM 1389 C CA . SER A 1 173 ? -2.527 -20.078 -5.398 1.00 82.69 173 SER A CA 1
ATOM 1390 C C . SER A 1 173 ? -1.291 -19.316 -5.877 1.00 82.69 173 SER A C 1
ATOM 1392 O O . SER A 1 173 ? -1.187 -19.018 -7.069 1.00 82.69 173 SER A O 1
ATOM 1394 N N . LEU A 1 174 ? -0.366 -18.973 -4.972 1.00 80.00 174 LEU A N 1
ATOM 1395 C CA . LEU A 1 174 ? 0.855 -18.267 -5.347 1.00 80.00 174 LEU A CA 1
ATOM 1396 C C . LEU A 1 174 ? 1.690 -19.091 -6.344 1.00 80.00 174 LEU A C 1
ATOM 1398 O O . LEU A 1 174 ? 1.773 -20.319 -6.220 1.00 80.00 174 LEU A O 1
ATOM 1402 N N . PRO A 1 175 ? 2.336 -18.435 -7.325 1.00 71.06 175 PRO A N 1
ATOM 1403 C CA . PRO A 1 175 ? 3.231 -19.120 -8.243 1.00 71.06 175 PRO A CA 1
ATOM 1404 C C . PRO A 1 175 ? 4.347 -19.818 -7.462 1.00 71.06 175 PRO A C 1
ATOM 1406 O O . PRO A 1 175 ? 4.956 -19.243 -6.557 1.00 71.06 175 PRO A O 1
ATOM 1409 N N . LYS A 1 176 ? 4.628 -21.078 -7.815 1.00 69.06 176 LYS A N 1
ATOM 1410 C CA . LYS A 1 176 ? 5.766 -21.800 -7.237 1.00 69.06 176 LYS A CA 1
ATOM 1411 C C . LYS A 1 176 ? 7.051 -21.040 -7.596 1.00 69.06 176 LYS A C 1
ATOM 1413 O O . LYS A 1 176 ? 7.178 -20.638 -8.754 1.00 69.06 176 LYS A O 1
ATOM 1418 N N . PRO A 1 177 ? 8.021 -20.896 -6.674 1.00 64.06 177 PRO A N 1
ATOM 1419 C CA . PRO A 1 177 ? 9.251 -20.119 -6.877 1.00 64.06 177 PRO A CA 1
ATOM 1420 C C . PRO A 1 177 ? 10.257 -20.796 -7.833 1.00 64.06 177 PRO A C 1
ATOM 1422 O O . PRO A 1 177 ? 11.461 -20.780 -7.612 1.00 64.06 177 PRO A O 1
ATOM 1425 N N . GLN A 1 178 ? 9.773 -21.428 -8.905 1.00 59.00 178 GLN A N 1
ATOM 1426 C CA . GLN A 1 178 ? 10.588 -22.093 -9.922 1.00 59.00 178 GLN A CA 1
ATOM 1427 C C . GLN A 1 178 ? 11.353 -21.097 -10.809 1.00 59.00 178 GLN A C 1
ATOM 1429 O O . GLN A 1 178 ? 12.284 -21.501 -11.499 1.00 59.00 178 GLN A O 1
ATOM 1434 N N . LYS A 1 179 ? 10.987 -19.809 -10.783 1.00 70.75 179 LYS A N 1
ATOM 1435 C CA . LYS A 1 179 ? 11.688 -18.713 -11.463 1.00 70.75 179 LYS A CA 1
ATOM 1436 C C . LYS A 1 179 ? 11.877 -17.524 -10.521 1.00 70.75 179 LYS A C 1
ATOM 1438 O O . LYS A 1 179 ? 11.114 -17.349 -9.570 1.00 70.75 179 LYS A O 1
ATOM 1443 N N . ARG A 1 180 ? 12.895 -16.706 -10.805 1.00 84.69 180 ARG A N 1
ATOM 1444 C CA . ARG A 1 180 ? 13.117 -15.416 -10.140 1.00 84.69 180 ARG A CA 1
ATOM 1445 C C . ARG A 1 180 ? 11.908 -14.508 -10.385 1.00 84.69 180 ARG A C 1
ATOM 1447 O O . ARG A 1 180 ? 11.437 -14.411 -11.514 1.00 84.69 180 ARG A O 1
ATOM 1454 N N . LEU A 1 181 ? 11.412 -13.877 -9.322 1.00 88.75 181 LEU A N 1
ATOM 1455 C CA . LEU A 1 181 ? 10.298 -12.930 -9.376 1.00 88.75 181 LEU A CA 1
ATOM 1456 C C . LEU A 1 181 ? 10.828 -11.495 -9.402 1.00 88.75 181 LEU A C 1
ATOM 1458 O O . LEU A 1 181 ? 11.811 -11.178 -8.727 1.00 88.75 181 LEU A O 1
ATOM 1462 N N . TYR A 1 182 ? 10.144 -10.636 -10.149 1.00 91.69 182 TYR A N 1
ATOM 1463 C CA . TYR A 1 182 ? 10.440 -9.213 -10.289 1.00 91.69 182 TYR A CA 1
ATOM 1464 C C . TYR A 1 182 ? 9.239 -8.381 -9.829 1.00 91.69 182 TYR A C 1
ATOM 1466 O O . TYR A 1 182 ? 8.107 -8.856 -9.822 1.00 91.69 182 TYR A O 1
ATOM 1474 N N . GLN A 1 183 ? 9.442 -7.111 -9.472 1.00 92.69 183 GLN A N 1
ATOM 1475 C CA . GLN A 1 183 ? 8.331 -6.258 -9.019 1.00 92.69 183 GLN A CA 1
ATOM 1476 C C . GLN A 1 183 ? 7.254 -6.057 -10.093 1.00 92.69 183 GLN A C 1
ATOM 1478 O O . GLN A 1 183 ? 6.073 -5.951 -9.773 1.00 92.69 183 GLN A O 1
ATOM 1483 N N . ILE A 1 184 ? 7.635 -6.093 -11.374 1.00 93.00 184 ILE A N 1
ATOM 1484 C CA . ILE A 1 184 ? 6.690 -6.055 -12.499 1.00 93.00 184 ILE A CA 1
ATOM 1485 C C . ILE A 1 184 ? 5.783 -7.300 -12.584 1.00 93.00 184 ILE A C 1
ATOM 1487 O O . ILE A 1 184 ? 4.804 -7.278 -13.328 1.00 93.00 184 ILE A O 1
ATOM 1491 N N . ASP A 1 185 ? 6.063 -8.347 -11.799 1.00 93.00 185 ASP A N 1
ATOM 1492 C CA . ASP A 1 185 ? 5.237 -9.555 -11.670 1.00 93.00 185 ASP A CA 1
ATOM 1493 C C . ASP A 1 185 ? 4.168 -9.422 -10.572 1.00 93.00 185 ASP A C 1
ATOM 1495 O O . ASP A 1 185 ? 3.233 -10.222 -10.521 1.00 93.00 185 ASP A O 1
ATOM 1499 N N . ILE A 1 186 ? 4.266 -8.415 -9.693 1.00 94.62 186 ILE A N 1
ATOM 1500 C CA . ILE A 1 186 ? 3.347 -8.229 -8.557 1.00 94.62 186 ILE A CA 1
ATOM 1501 C C . ILE A 1 186 ? 1.878 -8.163 -8.996 1.00 94.62 186 ILE A C 1
ATOM 1503 O O . ILE A 1 186 ? 1.065 -8.846 -8.369 1.00 94.62 186 ILE A O 1
ATOM 1507 N N . PRO A 1 187 ? 1.491 -7.436 -10.066 1.00 94.69 187 PRO A N 1
ATOM 1508 C CA . PRO A 1 187 ? 0.096 -7.421 -10.494 1.00 94.69 187 PRO A CA 1
ATOM 1509 C C . PRO A 1 187 ? -0.445 -8.815 -10.836 1.00 94.69 187 PRO A C 1
ATOM 1511 O O . PRO A 1 187 ? -1.571 -9.146 -10.471 1.00 94.69 187 PRO A O 1
ATOM 1514 N N . HIS A 1 188 ? 0.376 -9.659 -11.467 1.00 92.56 188 HIS A N 1
ATOM 1515 C CA . HIS A 1 188 ? 0.039 -11.055 -11.738 1.00 92.56 188 HIS A CA 1
ATOM 1516 C C . HIS A 1 188 ? -0.086 -11.882 -10.467 1.00 92.56 188 HIS A C 1
ATOM 1518 O O . HIS A 1 188 ? -1.069 -12.604 -10.309 1.00 92.56 188 HIS A O 1
ATOM 1524 N N . ILE A 1 189 ? 0.863 -11.741 -9.541 1.00 93.69 189 ILE A N 1
ATOM 1525 C CA . ILE A 1 189 ? 0.828 -12.438 -8.252 1.00 93.69 189 ILE A CA 1
ATOM 1526 C C . ILE A 1 189 ? -0.460 -12.092 -7.490 1.00 93.69 189 ILE A C 1
ATOM 1528 O O . ILE A 1 189 ? -1.120 -12.993 -6.969 1.00 93.69 189 ILE A O 1
ATOM 1532 N N . ILE A 1 190 ? -0.849 -10.813 -7.473 1.00 96.00 190 ILE A N 1
ATOM 1533 C CA . ILE A 1 190 ? -2.068 -10.343 -6.805 1.00 96.00 190 ILE A CA 1
ATOM 1534 C C . ILE A 1 190 ? -3.317 -10.909 -7.487 1.00 96.00 190 ILE A C 1
ATOM 1536 O O . ILE A 1 190 ? -4.155 -11.505 -6.811 1.00 96.00 190 ILE A O 1
ATOM 1540 N N . LEU A 1 191 ? -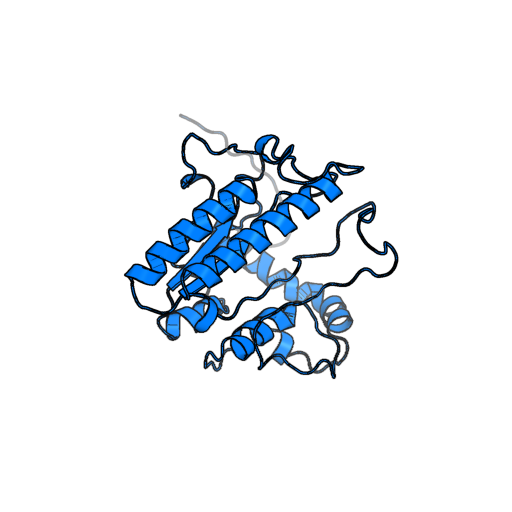3.455 -10.758 -8.809 1.00 95.44 191 LEU A N 1
ATOM 1541 C CA . LEU A 1 191 ? -4.651 -11.208 -9.533 1.00 95.44 191 LEU A CA 1
ATOM 1542 C C . LEU A 1 191 ? -4.829 -12.729 -9.474 1.00 95.44 191 LEU A C 1
ATOM 1544 O O . LEU A 1 191 ? -5.934 -13.206 -9.201 1.00 95.44 191 LEU A O 1
ATOM 1548 N N . GLN A 1 192 ? -3.743 -13.485 -9.658 1.00 93.31 192 GLN A N 1
ATOM 1549 C CA . GLN A 1 192 ? -3.747 -14.940 -9.530 1.00 93.31 192 GLN A CA 1
ATOM 1550 C C . GLN A 1 192 ? -4.064 -15.365 -8.095 1.00 93.31 192 GLN A C 1
ATOM 1552 O O . GLN A 1 192 ? -4.914 -16.231 -7.879 1.00 93.31 192 GLN A O 1
ATOM 1557 N N . GLY A 1 193 ? -3.402 -14.757 -7.108 1.00 93.62 193 GLY A N 1
ATOM 1558 C CA . GLY A 1 193 ? -3.579 -15.118 -5.707 1.00 93.62 193 GLY A CA 1
ATOM 1559 C C . GLY A 1 193 ? -4.973 -14.780 -5.170 1.00 93.62 193 GLY A C 1
ATOM 1560 O O . GLY A 1 193 ? -5.476 -15.520 -4.326 1.00 93.62 193 GLY A O 1
ATOM 1561 N N . ALA A 1 194 ? -5.603 -13.720 -5.688 1.00 94.12 194 ALA A N 1
ATOM 1562 C CA . ALA A 1 194 ? -6.980 -13.329 -5.384 1.00 94.12 194 ALA A CA 1
ATOM 1563 C C . ALA A 1 194 ? -8.035 -14.095 -6.208 1.00 94.12 194 ALA A C 1
ATOM 1565 O O . ALA A 1 194 ? -9.230 -13.944 -5.962 1.00 94.12 194 ALA A O 1
ATOM 1566 N N . GLY A 1 195 ? -7.624 -14.897 -7.198 1.00 93.56 195 GLY A N 1
ATOM 1567 C CA . GLY A 1 195 ? -8.537 -15.668 -8.048 1.00 93.56 195 GLY A CA 1
ATOM 1568 C C . GLY A 1 195 ? -9.417 -14.815 -8.971 1.00 93.56 195 GLY A C 1
ATOM 1569 O O . GLY A 1 195 ? -10.487 -15.265 -9.385 1.00 93.56 195 GLY A O 1
ATOM 1570 N N . VAL A 1 196 ? -8.994 -13.589 -9.298 1.00 93.94 196 VAL A N 1
ATOM 1571 C CA . VAL A 1 196 ? -9.773 -12.667 -10.136 1.00 93.94 196 VAL A CA 1
ATOM 1572 C C . VAL A 1 196 ? -9.534 -12.977 -11.607 1.00 93.94 196 VAL A C 1
ATOM 1574 O O . VAL A 1 196 ? -8.399 -13.021 -12.076 1.00 93.94 196 VAL A O 1
ATOM 1577 N N . ARG A 1 197 ? -10.612 -13.178 -12.369 1.00 92.50 197 ARG A N 1
ATOM 1578 C CA . ARG A 1 197 ? -10.519 -13.472 -13.804 1.00 92.50 197 ARG A CA 1
ATOM 1579 C C . ARG A 1 197 ? -10.217 -12.201 -14.594 1.00 92.50 197 ARG A C 1
ATOM 1581 O O . ARG A 1 197 ? -10.894 -11.185 -14.436 1.00 92.50 197 ARG A O 1
ATOM 1588 N N . HIS A 1 198 ? -9.239 -12.283 -15.492 1.00 95.12 198 HIS A N 1
ATOM 1589 C CA . HIS A 1 198 ? -8.880 -11.196 -16.396 1.00 95.12 198 HIS A CA 1
ATOM 1590 C C . HIS A 1 198 ? -8.250 -11.709 -17.690 1.00 95.12 198 HIS A C 1
ATOM 1592 O O . HIS A 1 198 ? -7.809 -12.850 -17.785 1.00 95.12 198 HIS A O 1
ATOM 1598 N N . ASN A 1 199 ? -8.189 -10.822 -18.678 1.00 94.06 199 ASN A N 1
ATOM 1599 C CA . ASN A 1 199 ? -7.394 -10.957 -19.899 1.00 94.06 199 ASN A CA 1
ATOM 1600 C C . ASN A 1 199 ? -6.417 -9.778 -20.077 1.00 94.06 199 ASN A C 1
ATOM 1602 O O . ASN A 1 199 ? -5.871 -9.589 -21.164 1.00 94.06 199 ASN A O 1
ATOM 1606 N N . LEU A 1 200 ? -6.239 -8.959 -19.031 1.00 93.19 200 LEU A N 1
ATOM 1607 C CA . LEU A 1 200 ? -5.277 -7.862 -19.025 1.00 93.19 200 LEU A CA 1
ATOM 1608 C C . LEU A 1 200 ? -3.856 -8.422 -19.127 1.00 93.19 200 LEU A C 1
ATOM 1610 O O . LEU A 1 200 ? -3.546 -9.384 -18.428 1.00 93.19 200 LEU A O 1
ATOM 1614 N N . ARG A 1 201 ? -3.032 -7.798 -19.974 1.00 91.88 201 ARG A N 1
ATOM 1615 C CA . ARG A 1 201 ? -1.596 -8.065 -20.086 1.00 91.88 201 ARG A CA 1
ATOM 1616 C C . ARG A 1 201 ? -0.799 -6.975 -19.384 1.00 91.88 201 ARG A C 1
ATOM 1618 O O . ARG A 1 201 ? -1.131 -5.796 -19.519 1.00 91.88 201 ARG A O 1
ATOM 1625 N N . PHE A 1 202 ? 0.267 -7.364 -18.703 1.00 91.25 202 PHE A N 1
ATOM 1626 C CA . PHE A 1 202 ? 1.217 -6.470 -18.045 1.00 91.25 202 PHE A CA 1
ATOM 1627 C C . PHE A 1 202 ? 2.550 -6.463 -18.787 1.00 91.25 202 PHE A C 1
ATOM 1629 O O . PHE A 1 202 ? 2.790 -7.300 -19.652 1.00 91.25 202 PHE A O 1
ATOM 1636 N N . LEU A 1 203 ? 3.444 -5.533 -18.436 1.00 90.44 203 LEU A N 1
ATOM 1637 C CA . LEU A 1 203 ? 4.775 -5.447 -19.047 1.00 90.44 203 LEU A CA 1
ATOM 1638 C C . LEU A 1 203 ? 5.511 -6.796 -19.011 1.00 90.44 203 LEU A C 1
ATOM 1640 O O . LEU A 1 203 ? 6.119 -7.183 -20.003 1.00 90.44 203 LEU A O 1
ATOM 1644 N N . THR A 1 204 ? 5.388 -7.544 -17.909 1.00 91.62 204 THR A N 1
ATOM 1645 C CA . THR A 1 204 ? 6.009 -8.868 -17.789 1.00 91.62 204 THR A CA 1
ATOM 1646 C C . THR A 1 204 ? 5.579 -9.863 -18.871 1.00 91.62 204 THR A C 1
ATOM 1648 O O . THR A 1 204 ? 6.346 -10.777 -19.155 1.00 91.62 204 THR A O 1
ATOM 1651 N N . ASP A 1 205 ? 4.396 -9.728 -19.470 1.00 91.44 205 ASP A N 1
ATOM 1652 C CA . ASP A 1 205 ? 3.914 -10.665 -20.495 1.00 91.44 205 ASP A CA 1
ATOM 1653 C C . ASP A 1 205 ? 4.598 -10.471 -21.846 1.00 91.44 205 ASP A C 1
ATOM 1655 O O . ASP A 1 205 ? 4.495 -11.323 -22.728 1.00 91.44 205 ASP A O 1
ATOM 1659 N N . TYR A 1 206 ? 5.274 -9.335 -22.015 1.00 90.56 206 TYR A N 1
ATOM 1660 C CA . TYR A 1 206 ? 5.979 -8.967 -23.237 1.00 90.56 206 TYR A CA 1
ATOM 1661 C C . TYR A 1 206 ? 7.490 -9.208 -23.145 1.00 90.56 206 TYR A C 1
ATOM 1663 O O . TYR A 1 206 ? 8.183 -9.039 -24.144 1.00 90.56 206 TYR A O 1
ATOM 1671 N N . ILE A 1 207 ? 8.000 -9.617 -21.978 1.00 92.12 207 ILE A N 1
ATOM 1672 C CA . ILE A 1 207 ? 9.422 -9.894 -21.761 1.00 92.12 207 ILE A CA 1
ATOM 1673 C C . ILE A 1 207 ? 9.627 -11.408 -21.799 1.00 92.12 207 ILE A C 1
ATOM 1675 O O . ILE A 1 207 ? 9.219 -12.123 -20.884 1.00 92.12 207 ILE A O 1
ATOM 1679 N N . ALA A 1 208 ? 10.242 -11.892 -22.878 1.00 87.75 208 ALA A N 1
ATOM 1680 C CA . ALA A 1 208 ? 10.565 -13.309 -23.042 1.00 87.75 208 ALA A CA 1
ATOM 1681 C C . ALA A 1 208 ? 11.851 -13.712 -22.299 1.00 87.75 208 ALA A C 1
ATOM 1683 O O . ALA A 1 208 ? 12.023 -14.888 -21.978 1.00 87.75 208 ALA A O 1
ATOM 1684 N N . ASP A 1 209 ? 12.739 -12.751 -22.037 1.00 87.00 209 ASP A N 1
ATOM 1685 C CA . ASP A 1 209 ? 14.015 -12.962 -21.363 1.00 87.00 209 ASP A CA 1
ATOM 1686 C C . ASP A 1 209 ? 13.834 -13.439 -19.919 1.00 87.00 209 ASP A C 1
ATOM 1688 O O . ASP A 1 209 ? 13.011 -12.920 -19.160 1.00 87.00 209 ASP A O 1
ATOM 1692 N N . ASP A 1 210 ? 14.654 -14.412 -19.513 1.00 85.75 210 ASP A N 1
ATOM 1693 C CA . ASP A 1 210 ? 14.658 -14.891 -18.129 1.00 85.75 210 ASP A CA 1
ATOM 1694 C C . ASP A 1 210 ? 15.168 -13.812 -17.155 1.00 85.75 210 ASP A C 1
ATOM 1696 O O . ASP A 1 210 ? 14.726 -13.781 -16.004 1.00 85.75 210 ASP A O 1
ATOM 1700 N N . ASP A 1 211 ? 16.052 -12.909 -17.611 1.00 90.88 211 ASP A N 1
ATOM 1701 C CA . ASP A 1 211 ? 16.499 -11.755 -16.827 1.00 90.88 211 ASP A CA 1
ATOM 1702 C C . ASP A 1 211 ? 15.761 -10.464 -17.200 1.00 90.88 211 ASP A C 1
ATOM 1704 O O . ASP A 1 211 ? 16.214 -9.646 -18.006 1.00 90.88 211 ASP A O 1
ATOM 1708 N N . LYS A 1 212 ? 14.615 -10.254 -16.551 1.00 92.19 212 LYS A N 1
ATOM 1709 C CA . LYS A 1 212 ? 13.783 -9.069 -16.784 1.00 92.19 212 LYS A CA 1
ATOM 1710 C C . LYS A 1 212 ? 14.452 -7.763 -16.347 1.00 92.19 212 LYS A C 1
ATOM 1712 O O . LYS A 1 212 ? 14.109 -6.717 -16.888 1.00 92.19 212 LYS A O 1
ATOM 1717 N N . SER A 1 213 ? 15.390 -7.793 -15.394 1.00 91.00 213 SER A N 1
ATOM 1718 C CA . SER A 1 213 ? 16.111 -6.582 -14.970 1.00 91.00 213 SER A CA 1
ATOM 1719 C C . SER A 1 213 ? 17.017 -6.078 -16.083 1.00 91.00 213 SER A C 1
ATOM 1721 O O . SER A 1 213 ? 16.928 -4.909 -16.449 1.00 91.00 213 SER A O 1
ATOM 1723 N N . LEU A 1 214 ? 17.809 -6.976 -16.677 1.00 92.88 214 LEU A N 1
ATOM 1724 C CA . LEU A 1 214 ? 18.658 -6.637 -17.815 1.00 92.88 214 LEU A CA 1
ATOM 1725 C C . LEU A 1 214 ? 17.827 -6.137 -19.003 1.00 92.88 214 LEU A C 1
ATOM 1727 O O . LEU A 1 214 ? 18.190 -5.148 -19.638 1.00 92.88 214 LEU A O 1
ATOM 1731 N N . TRP A 1 215 ? 16.683 -6.776 -19.272 1.00 94.12 215 TRP A N 1
ATOM 1732 C CA . TRP A 1 215 ? 15.777 -6.313 -20.322 1.00 94.12 215 TRP A CA 1
ATOM 1733 C C . TRP A 1 215 ? 15.294 -4.880 -20.063 1.00 94.12 215 TRP A C 1
ATOM 1735 O O . TRP A 1 215 ? 15.362 -4.044 -20.961 1.00 94.12 215 TRP A O 1
ATOM 1745 N N . ILE A 1 216 ? 14.854 -4.566 -18.837 1.00 92.44 216 ILE A N 1
ATOM 1746 C CA . ILE A 1 216 ? 14.410 -3.212 -18.468 1.00 92.44 216 ILE A CA 1
ATOM 1747 C C . ILE A 1 216 ? 15.544 -2.201 -18.657 1.00 92.44 216 ILE A C 1
ATOM 1749 O O . ILE A 1 216 ? 15.311 -1.150 -19.250 1.00 92.44 216 ILE A O 1
ATOM 1753 N N . GLU A 1 217 ? 16.759 -2.521 -18.203 1.00 92.88 217 GLU A N 1
ATOM 1754 C CA . GLU A 1 217 ? 17.939 -1.657 -18.348 1.00 92.88 217 GLU A CA 1
ATOM 1755 C C . GLU A 1 217 ? 18.234 -1.326 -19.818 1.00 92.88 217 GLU A C 1
ATOM 1757 O O . GLU A 1 217 ? 18.487 -0.170 -20.161 1.00 92.88 217 GLU A O 1
ATOM 1762 N N . GLN A 1 218 ? 18.120 -2.315 -20.705 1.00 94.19 218 GLN A N 1
ATOM 1763 C CA . GLN A 1 218 ? 18.329 -2.144 -22.147 1.00 94.19 218 GLN A CA 1
ATOM 1764 C C . GLN A 1 218 ? 17.212 -1.346 -22.843 1.00 94.19 218 GLN A C 1
ATOM 1766 O O . GLN A 1 218 ? 17.421 -0.845 -23.947 1.00 94.19 218 GLN A O 1
ATOM 1771 N N . HIS A 1 219 ? 16.048 -1.195 -22.204 1.00 92.38 219 HIS A N 1
ATOM 1772 C CA . HIS A 1 219 ? 14.869 -0.522 -22.759 1.00 92.38 219 HIS A CA 1
ATOM 1773 C C . HIS A 1 219 ? 14.443 0.713 -21.938 1.00 92.38 219 HIS A C 1
ATOM 1775 O O . HIS A 1 219 ? 13.310 1.181 -22.064 1.00 92.38 219 HIS A O 1
ATOM 1781 N N . LEU A 1 220 ? 15.334 1.284 -21.116 1.00 89.56 220 LEU A N 1
ATOM 1782 C CA . LEU A 1 220 ? 15.015 2.427 -20.247 1.00 89.56 220 LEU A CA 1
ATOM 1783 C C . LEU A 1 220 ? 14.471 3.639 -21.009 1.00 89.56 220 LEU A C 1
ATOM 1785 O O . LEU A 1 220 ? 13.492 4.241 -20.568 1.00 89.56 220 LEU A O 1
ATOM 1789 N N . THR A 1 221 ? 15.067 4.000 -22.147 1.00 86.25 221 THR A N 1
ATOM 1790 C CA . THR A 1 221 ? 14.627 5.152 -22.950 1.00 86.25 221 THR A CA 1
ATOM 1791 C C . THR A 1 221 ? 13.161 5.026 -23.388 1.00 86.25 221 THR A C 1
ATOM 1793 O O . THR A 1 221 ? 12.361 5.847 -22.945 1.00 86.25 221 THR A O 1
ATOM 1796 N N . PRO A 1 222 ? 12.738 3.990 -24.141 1.00 84.81 222 PRO A N 1
ATOM 1797 C CA . PRO A 1 222 ? 11.334 3.868 -24.541 1.00 84.81 222 PRO A CA 1
ATOM 1798 C C . PRO A 1 222 ? 10.373 3.665 -23.355 1.00 84.81 222 PRO A C 1
ATOM 1800 O O . PRO A 1 222 ? 9.230 4.117 -23.408 1.00 84.81 222 PRO A O 1
ATOM 1803 N N . LEU A 1 223 ? 10.810 3.028 -22.259 1.00 83.06 223 LEU A N 1
ATOM 1804 C CA . LEU A 1 223 ? 9.984 2.889 -21.050 1.00 83.06 223 LEU A CA 1
ATOM 1805 C C . LEU A 1 223 ? 9.748 4.238 -20.350 1.00 83.06 223 LEU A C 1
ATOM 1807 O O . LEU A 1 223 ? 8.647 4.503 -19.867 1.00 83.06 223 LEU A O 1
ATOM 1811 N N . THR A 1 224 ? 10.763 5.103 -20.304 1.00 78.50 224 THR A N 1
ATOM 1812 C CA . THR A 1 224 ? 10.672 6.428 -19.668 1.00 78.50 224 THR A CA 1
ATOM 1813 C C . THR A 1 224 ? 10.028 7.478 -20.573 1.00 78.50 224 THR A C 1
ATOM 1815 O O . THR A 1 224 ? 9.414 8.419 -20.065 1.00 78.50 224 THR A O 1
ATOM 1818 N N . GLU A 1 225 ? 10.051 7.283 -21.894 1.00 74.06 225 GLU A N 1
ATOM 1819 C CA . GLU A 1 225 ? 9.345 8.126 -22.866 1.00 74.06 225 GLU A CA 1
ATOM 1820 C C . GLU A 1 225 ? 7.822 8.141 -22.663 1.00 74.06 225 GLU A C 1
ATOM 1822 O O . GLU A 1 225 ? 7.158 9.131 -22.975 1.00 74.06 225 GLU A O 1
ATOM 1827 N N . ILE A 1 226 ? 7.241 7.091 -22.077 1.00 65.44 226 ILE A N 1
ATOM 1828 C CA . ILE A 1 226 ? 5.817 7.072 -21.700 1.00 65.44 226 ILE A CA 1
ATOM 1829 C C . ILE A 1 226 ? 5.511 8.185 -20.682 1.00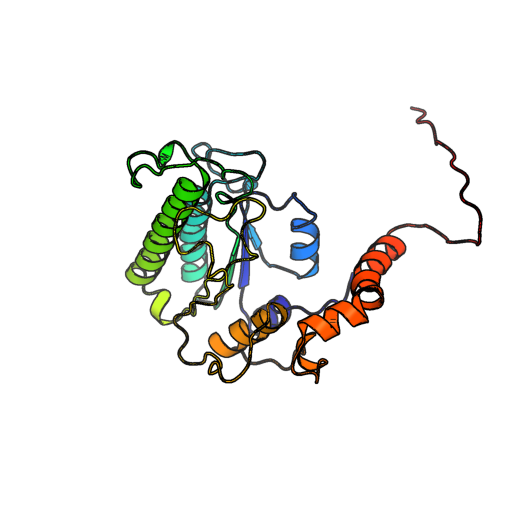 65.44 226 ILE A C 1
ATOM 1831 O O . ILE A 1 226 ? 4.482 8.860 -20.793 1.00 65.44 226 ILE A O 1
ATOM 1835 N N . ASN A 1 227 ? 6.425 8.431 -19.736 1.00 60.50 227 ASN A N 1
ATOM 1836 C CA . ASN A 1 227 ? 6.274 9.480 -18.729 1.00 60.50 227 ASN A CA 1
ATOM 1837 C C . ASN A 1 227 ? 6.435 10.878 -19.346 1.00 60.50 227 ASN A C 1
ATOM 1839 O O . ASN A 1 227 ? 5.666 11.782 -19.017 1.00 60.50 227 ASN A O 1
ATOM 1843 N N . THR A 1 228 ? 7.376 11.062 -20.280 1.00 57.56 228 THR A N 1
ATOM 1844 C CA . THR A 1 228 ? 7.586 12.360 -20.949 1.00 57.56 228 THR A CA 1
ATOM 1845 C C . THR A 1 228 ? 6.470 12.686 -21.940 1.00 57.56 228 THR A C 1
ATOM 1847 O O . THR A 1 228 ? 6.002 13.822 -21.983 1.00 57.56 228 THR A O 1
ATOM 1850 N N . SER A 1 229 ? 5.947 11.693 -22.660 1.00 57.62 229 SER A N 1
ATOM 1851 C CA . SER A 1 229 ? 4.830 11.858 -23.603 1.00 57.62 229 SER A CA 1
ATOM 1852 C C . SER A 1 229 ? 3.552 12.364 -22.922 1.00 57.62 229 SER A C 1
ATOM 1854 O O . SER A 1 229 ? 2.798 13.144 -23.508 1.00 57.62 229 SER A O 1
ATOM 1856 N N . GLY A 1 230 ? 3.303 11.943 -21.676 1.00 54.62 230 GLY A N 1
ATOM 1857 C CA . GLY A 1 230 ? 2.191 12.436 -20.857 1.00 54.62 230 GLY A CA 1
ATOM 1858 C C . GLY A 1 230 ? 2.349 13.903 -20.440 1.00 54.62 230 GLY A C 1
ATOM 1859 O O . GLY A 1 230 ? 1.365 14.641 -20.422 1.00 54.62 230 GLY A O 1
ATOM 1860 N N . ILE A 1 231 ? 3.584 14.341 -20.175 1.00 54.28 231 ILE A N 1
ATOM 1861 C CA . ILE A 1 231 ? 3.920 15.735 -19.844 1.00 54.28 231 ILE A CA 1
ATOM 1862 C C . ILE A 1 231 ? 3.755 16.627 -21.083 1.00 54.28 231 ILE A C 1
ATOM 1864 O O . ILE A 1 231 ? 3.093 17.664 -21.021 1.00 54.28 231 ILE A O 1
ATOM 1868 N N . VAL A 1 232 ? 4.284 16.201 -22.233 1.00 52.84 232 VAL A N 1
ATOM 1869 C CA . VAL A 1 232 ? 4.233 16.977 -23.485 1.00 52.84 232 VAL A CA 1
ATOM 1870 C C . VAL A 1 232 ? 2.801 17.125 -24.009 1.00 52.84 232 VAL A C 1
ATOM 1872 O O . VAL A 1 232 ? 2.455 18.188 -24.503 1.00 52.84 232 VAL A O 1
ATOM 1875 N N . ARG A 1 233 ? 1.924 16.125 -23.840 1.00 50.84 233 ARG A N 1
ATOM 1876 C CA . ARG A 1 233 ? 0.517 16.218 -24.288 1.00 50.84 233 ARG A CA 1
ATOM 1877 C C . ARG A 1 233 ? -0.352 17.198 -23.492 1.00 50.84 233 ARG A C 1
ATOM 1879 O O . ARG A 1 233 ? -1.342 17.675 -24.035 1.00 50.84 233 ARG A O 1
ATOM 1886 N N . ASN A 1 234 ? -0.016 17.473 -22.231 1.00 46.28 234 ASN A N 1
ATOM 1887 C CA . ASN A 1 234 ? -0.737 18.438 -21.384 1.00 46.28 234 ASN A CA 1
ATOM 1888 C C . ASN A 1 234 ? -0.103 19.831 -21.384 1.00 46.28 234 ASN A C 1
ATOM 1890 O O . ASN A 1 234 ? -0.681 20.779 -20.855 1.00 46.28 234 ASN A O 1
ATOM 1894 N N . SER A 1 235 ? 1.077 19.959 -21.977 1.00 42.84 235 SER A N 1
ATOM 1895 C CA . SER A 1 235 ? 1.701 21.243 -22.219 1.00 42.84 235 SER A CA 1
ATOM 1896 C C . SER A 1 235 ? 1.286 21.673 -23.624 1.00 42.84 235 SER A C 1
ATOM 1898 O O . SER A 1 235 ? 1.521 20.935 -24.572 1.00 42.84 235 SER A O 1
ATOM 1900 N N . ASN A 1 236 ? 0.744 22.874 -23.819 1.00 42.00 236 ASN A N 1
ATOM 1901 C CA . ASN A 1 236 ? 0.724 23.499 -25.152 1.00 42.00 236 ASN A CA 1
ATOM 1902 C C . ASN A 1 236 ? 2.160 23.884 -25.579 1.00 42.00 236 ASN A C 1
ATOM 1904 O O . ASN A 1 236 ? 2.419 25.012 -25.988 1.00 42.00 236 ASN A O 1
ATOM 1908 N N . ILE A 1 237 ? 3.124 22.975 -25.428 1.00 47.12 237 ILE A N 1
ATOM 1909 C CA . ILE A 1 237 ? 4.467 23.126 -25.962 1.00 47.12 237 ILE A CA 1
ATOM 1910 C C . ILE A 1 237 ? 4.381 22.570 -27.375 1.00 47.12 237 ILE A C 1
ATOM 1912 O O . ILE A 1 237 ? 4.563 21.378 -27.622 1.00 47.12 237 ILE A O 1
ATOM 1916 N N . LEU A 1 238 ? 4.045 23.462 -28.304 1.00 34.44 238 LEU A N 1
ATOM 1917 C CA . LEU A 1 238 ? 4.423 23.278 -29.693 1.00 34.44 238 LEU A CA 1
ATOM 1918 C C . LEU A 1 238 ? 5.950 23.243 -29.705 1.00 34.44 238 LEU A C 1
ATOM 1920 O O . LEU A 1 238 ? 6.605 24.262 -29.496 1.00 34.44 238 LEU A O 1
ATOM 1924 N N . VAL A 1 239 ? 6.516 22.053 -29.886 1.00 39.22 239 VAL A N 1
ATOM 1925 C CA . VAL A 1 239 ? 7.923 21.928 -30.254 1.00 39.22 239 VAL A CA 1
ATOM 1926 C C . VAL A 1 239 ? 8.007 22.326 -31.726 1.00 39.22 239 VAL A C 1
ATOM 1928 O O . VAL A 1 239 ? 7.927 21.481 -32.613 1.00 39.22 239 VAL A O 1
ATOM 1931 N N . GLU A 1 240 ? 8.092 23.628 -31.990 1.00 35.03 240 GLU A N 1
ATOM 1932 C CA . GLU A 1 240 ? 8.732 24.098 -33.215 1.00 35.03 240 GLU A CA 1
ATOM 1933 C C . GLU A 1 240 ? 10.247 24.062 -32.997 1.00 35.03 240 GLU A C 1
ATOM 1935 O O . GLU A 1 240 ? 10.743 24.369 -31.914 1.00 35.03 240 GLU A O 1
ATOM 1940 N N . GLY A 1 241 ? 10.949 23.557 -34.011 1.00 39.69 241 GLY A N 1
ATOM 1941 C CA . GLY A 1 241 ? 12.327 23.086 -33.928 1.00 39.69 241 GLY A CA 1
ATOM 1942 C C . GLY A 1 241 ? 13.331 24.059 -33.307 1.00 39.69 241 GLY A C 1
ATOM 1943 O O . GLY A 1 241 ? 13.230 25.275 -33.436 1.00 39.69 241 GLY A O 1
ATOM 1944 N N . ASP A 1 242 ? 14.330 23.459 -32.659 1.00 41.41 242 ASP A N 1
ATOM 1945 C CA . ASP A 1 242 ? 15.666 23.988 -32.384 1.00 41.41 242 ASP A CA 1
ATOM 1946 C C . ASP A 1 242 ? 15.772 25.499 -32.127 1.00 41.41 242 ASP A C 1
ATOM 1948 O O . ASP A 1 242 ? 16.462 26.221 -32.840 1.00 41.41 242 ASP A O 1
ATOM 1952 N N . SER A 1 243 ? 15.138 25.995 -31.062 1.00 33.97 243 SER A N 1
ATOM 1953 C CA . SER A 1 243 ? 15.717 27.062 -30.226 1.00 33.97 243 SER A CA 1
ATOM 1954 C C . SER A 1 243 ? 14.856 27.353 -28.996 1.00 33.97 243 SER A C 1
ATOM 1956 O O . SER A 1 243 ? 13.694 27.735 -29.084 1.00 33.97 243 SER A O 1
ATOM 1958 N N . VAL A 1 244 ? 15.454 27.222 -27.810 1.00 32.22 244 VAL A N 1
ATOM 1959 C CA . VAL A 1 244 ? 14.854 27.686 -26.554 1.00 32.22 244 VAL A CA 1
ATOM 1960 C C . VAL A 1 244 ? 15.213 29.158 -26.369 1.00 32.22 244 VAL A C 1
ATOM 1962 O O . VAL A 1 244 ? 16.382 29.489 -26.175 1.00 32.22 244 VAL A O 1
ATOM 1965 N N . THR A 1 245 ? 14.219 30.047 -26.367 1.00 28.91 245 THR A N 1
ATOM 1966 C CA . THR A 1 245 ? 14.361 31.384 -25.770 1.00 28.91 245 THR A CA 1
ATOM 1967 C C . THR A 1 245 ? 13.320 31.579 -24.675 1.00 28.91 245 THR A C 1
ATOM 1969 O O . THR A 1 245 ? 12.135 31.310 -24.851 1.00 28.91 245 THR A O 1
ATOM 1972 N N . SER A 1 246 ? 13.784 32.005 -23.496 1.00 38.66 246 SER A N 1
ATOM 1973 C CA . SER A 1 246 ? 12.932 32.269 -22.340 1.00 38.66 246 SER A CA 1
ATOM 1974 C C . SER A 1 246 ? 12.356 33.679 -22.414 1.00 38.66 246 SER A C 1
ATOM 1976 O O . SER A 1 246 ? 13.113 34.652 -22.382 1.00 38.66 246 SER A O 1
ATOM 1978 N N . THR A 1 247 ? 11.036 33.815 -22.376 1.00 31.67 247 THR A N 1
ATOM 1979 C CA . THR A 1 247 ? 10.399 35.088 -22.025 1.00 31.67 247 THR A CA 1
ATOM 1980 C C . THR A 1 247 ? 9.539 34.916 -20.784 1.00 31.67 247 THR A C 1
ATOM 1982 O O . THR A 1 247 ? 8.518 34.233 -20.796 1.00 31.67 247 THR A O 1
ATOM 1985 N N . ARG A 1 248 ? 9.984 35.563 -19.700 1.00 43.25 248 ARG A N 1
ATOM 1986 C CA . ARG A 1 248 ? 9.192 35.853 -18.501 1.00 43.25 248 ARG A CA 1
ATOM 1987 C C . ARG A 1 248 ? 7.971 36.684 -18.904 1.00 43.25 248 ARG A C 1
ATOM 1989 O O . ARG A 1 248 ? 8.134 37.808 -19.370 1.00 43.25 248 ARG A O 1
ATOM 1996 N N . GLY A 1 249 ? 6.772 36.152 -18.689 1.00 31.72 249 GLY A N 1
ATOM 1997 C CA . GLY A 1 249 ? 5.525 36.915 -18.739 1.00 31.72 249 GLY A CA 1
ATOM 1998 C C . GLY A 1 249 ? 5.226 37.507 -17.367 1.00 31.72 249 GLY A C 1
ATOM 1999 O O . GLY A 1 249 ? 4.995 36.771 -16.412 1.00 31.72 249 GLY A O 1
ATOM 2000 N N . ALA A 1 250 ? 5.292 38.832 -17.272 1.00 32.28 250 ALA A N 1
ATOM 2001 C CA . ALA A 1 250 ? 4.911 39.603 -16.100 1.00 32.28 250 ALA A CA 1
ATOM 2002 C C . ALA A 1 250 ? 3.393 39.545 -15.864 1.00 32.28 250 ALA A C 1
ATOM 2004 O O . ALA A 1 250 ? 2.604 39.572 -16.806 1.00 32.28 250 ALA A O 1
ATOM 2005 N N . ILE A 1 251 ? 3.014 39.506 -14.588 1.00 34.50 251 ILE A N 1
ATOM 2006 C CA . ILE A 1 251 ? 1.644 39.691 -14.109 1.00 34.50 251 ILE A CA 1
ATOM 2007 C C . ILE A 1 251 ? 1.322 41.187 -14.188 1.00 34.50 251 ILE A C 1
ATOM 2009 O O . ILE A 1 251 ? 2.078 42.005 -13.660 1.00 34.50 251 ILE A O 1
ATOM 2013 N N . VAL A 1 252 ? 0.196 41.537 -14.808 1.00 32.16 252 VAL A N 1
ATOM 2014 C CA . VAL A 1 252 ? -0.473 42.830 -14.614 1.00 32.16 252 VAL A CA 1
ATOM 2015 C C . VAL A 1 252 ? -1.897 42.541 -14.134 1.00 32.16 252 VAL A C 1
ATOM 2017 O O . VAL A 1 252 ? -2.491 41.556 -14.567 1.00 32.16 252 VAL A O 1
ATOM 2020 N N . GLN A 1 253 ? -2.319 43.375 -13.180 1.00 39.47 253 GLN A N 1
ATOM 2021 C CA . GLN A 1 253 ? -3.453 43.299 -12.244 1.00 39.47 253 GLN A CA 1
ATOM 2022 C C . GLN A 1 253 ? -4.783 42.774 -12.786 1.00 39.47 253 GLN A C 1
ATOM 2024 O O . GLN A 1 253 ? -5.176 43.177 -13.901 1.00 39.47 253 GLN A O 1
#

Sequence (253 aa):
HSNISSIVDVFRKNDYRTVFLIGNAEFSGTRSILTTFHFDEIVDYLWASDTCLLTDVGLHDRDLFALAKTKIEEQLRRGKPFFMFISTTDSHFPDGILDPKMQGIVAPCKNGFDFCVSVLDYVVGDFIDYLRRRRVIDNTTVFLYPDHLKMGTPPTCGDPNDRRLYVISNSVSLPKPQKRLYQIDIPHIILQGAGVRHNLRFLTDYIADDDKSLWIEQHLTPLTEINTSGIVRNSNILVEGDSVTSTRGAIVQ

Radius of gyration: 21.06 Å; chains: 1; bounding box: 46×65×59 Å

Foldseek 3Di:
DDPDADLLVLCVVVVAQEEEFFFDCVPPCNVVVCVVNPHVYYHYQVPDDPPFDADPRGGAPLRRLVVVLVVVVVVVVVVTHYHYHYDHAQLPPDFGNDDPVCVVVFDDDPTRNVVSVRVNVVSVVVSVVSCVVVVVVVLDKDKDWDPDAHPDQHDPPDDSVPTDIDIDIPFPQADDPPADDDPQCVSVRVCRSNVRDDPDDTPVVVDPDSPVVVVCVVCVVVVCVVVVVVVPVPDPPPCDDDDDDDDDDDDDD